Protein AF-A0A4P7WYV5-F1 (afdb_monomer)

Solvent-accessible surface area (backbone atoms only — not comparable to full-atom values): 10057 Å² total; per-residue (Å²): 142,82,85,91,79,85,86,85,83,82,77,82,70,71,70,59,42,48,46,49,26,27,77,80,73,26,33,56,45,49,36,31,46,96,62,29,34,35,23,42,43,93,95,38,81,44,74,42,53,50,92,82,58,48,80,71,50,65,32,50,57,72,55,43,51,54,48,33,51,75,68,59,31,24,43,40,29,41,30,78,81,75,45,33,41,35,38,38,42,80,78,37,31,36,42,38,40,74,93,48,97,58,73,45,78,39,53,43,47,79,47,70,50,90,82,57,40,32,34,39,37,39,28,29,83,84,65,59,34,36,36,39,41,32,54,53,85,59,83,99,42,78,93,58,34,39,74,84,84,80,62,88,56,35,20,32,23,35,34,41,38,38,45,88,91,43,79,49,60,33,31,29,51,57,41,70,83,126

Mean predicted aligned error: 8.13 Å

Nearest PDB structures (foldseek):
  3mw3-assembly1_A  TM=2.989E-01  e=9.206E-01  Rattus norvegicus
  3mw2-assembly2_B  TM=2.450E-01  e=8.285E-01  Mus musculus
  3mw2-assembly1_A  TM=2.229E-01  e=1.263E+00  Mus musculus
  3b3q-assembly1_F  TM=2.322E-01  e=3.818E+00  Homo sapiens
  4qq1-assembly3_C  TM=2.004E-01  e=9.856E+00  Neisseria meningitidis serogroup B

Radius of gyration: 18.14 Å; Cα contacts (8 Å, |Δi|>4): 374; chains: 1; bounding box: 37×65×43 Å

Sequence (178 aa):
MKIQFFILFCLTFQLSSCQEKFNNKSIFLGEYTKDSIKTYTNDSIRYIAKDSLKQTNQFTPKEFIKILDSLNLFFIAEGDEPFWQLKLNSSELTFMKYDFEKEVSFKPIISIDEQSGFNIMFKSRNNKIFGLIKRIDNKLEAEKSCDLSLSDNYLTYEVFVSMEGKVFKGCCSIDEKQ

Structure (mmCIF, N/CA/C/O backbone):
data_AF-A0A4P7WYV5-F1
#
_entry.id   AF-A0A4P7WYV5-F1
#
loop_
_atom_site.group_PDB
_atom_site.id
_atom_site.type_symbol
_atom_site.label_atom_id
_atom_site.label_alt_id
_atom_site.label_comp_id
_atom_site.label_asym_id
_atom_site.label_entity_id
_atom_site.label_seq_id
_atom_site.pdbx_PDB_ins_code
_atom_site.Cartn_x
_atom_site.Cartn_y
_atom_site.Cartn_z
_atom_site.occupancy
_atom_site.B_iso_or_equiv
_atom_site.auth_seq_id
_atom_site.auth_comp_id
_atom_site.auth_asym_id
_atom_site.auth_atom_id
_atom_site.pdbx_PDB_model_num
ATOM 1 N N . MET A 1 1 ? 8.530 52.780 -16.350 1.00 46.06 1 MET A N 1
ATOM 2 C CA . MET A 1 1 ? 7.505 51.782 -16.724 1.00 46.06 1 MET A CA 1
ATOM 3 C C . MET A 1 1 ? 8.130 50.772 -17.678 1.00 46.06 1 MET A C 1
ATOM 5 O O . MET A 1 1 ? 8.377 51.132 -18.820 1.00 46.06 1 MET A O 1
ATOM 9 N N . LYS A 1 2 ? 8.443 49.560 -17.209 1.00 42.75 2 LYS A N 1
ATOM 10 C CA . LYS A 1 2 ? 8.245 48.287 -17.925 1.00 42.75 2 LYS A CA 1
ATOM 11 C C . LYS A 1 2 ? 8.696 47.150 -17.009 1.00 42.75 2 LYS A C 1
ATOM 13 O O . LYS A 1 2 ? 9.799 47.139 -16.485 1.00 42.75 2 LYS A O 1
ATOM 18 N N . ILE A 1 3 ? 7.717 46.305 -16.745 1.00 52.56 3 ILE A N 1
ATOM 19 C CA . ILE A 1 3 ? 7.624 45.260 -15.737 1.00 52.56 3 ILE A CA 1
ATOM 20 C C . ILE A 1 3 ? 8.708 44.206 -15.981 1.00 52.56 3 ILE A C 1
ATOM 22 O O . ILE A 1 3 ? 8.689 43.520 -16.998 1.00 52.56 3 ILE A O 1
ATOM 26 N N . GLN A 1 4 ? 9.639 44.074 -15.038 1.00 49.53 4 GLN A N 1
ATOM 27 C CA . GLN A 1 4 ? 10.624 42.995 -14.997 1.00 49.53 4 GLN A CA 1
ATOM 28 C C . GLN A 1 4 ? 10.089 41.900 -14.064 1.00 49.53 4 GLN A C 1
ATOM 30 O O . GLN A 1 4 ? 10.609 41.646 -12.987 1.00 49.53 4 GLN A O 1
ATOM 35 N N . PHE A 1 5 ? 8.961 41.315 -14.459 1.00 52.16 5 PHE A N 1
ATOM 36 C CA . PHE A 1 5 ? 8.278 40.229 -13.756 1.00 52.16 5 PHE A CA 1
ATOM 37 C C . PHE A 1 5 ? 7.884 39.205 -14.813 1.00 52.16 5 PHE A C 1
ATOM 39 O O . PHE A 1 5 ? 6.743 39.171 -15.254 1.00 52.16 5 PHE A O 1
ATOM 46 N N . PHE A 1 6 ? 8.843 38.433 -15.319 1.00 50.09 6 PHE A N 1
ATOM 47 C CA . PHE A 1 6 ? 8.499 37.334 -16.224 1.00 50.09 6 PHE A CA 1
ATOM 48 C C . PHE A 1 6 ? 9.527 36.204 -16.239 1.00 50.09 6 PHE A C 1
ATOM 50 O O . PHE A 1 6 ? 9.789 35.631 -17.282 1.00 50.09 6 PHE A O 1
ATOM 57 N N . ILE A 1 7 ? 10.130 35.865 -15.095 1.00 50.31 7 ILE A N 1
ATOM 58 C CA . ILE A 1 7 ? 10.853 34.590 -14.943 1.00 50.31 7 ILE A CA 1
ATOM 59 C C . ILE A 1 7 ? 10.650 34.077 -13.510 1.00 50.31 7 ILE A C 1
ATOM 61 O O . ILE A 1 7 ? 11.584 33.959 -12.730 1.00 50.31 7 ILE A O 1
ATOM 65 N N . LEU A 1 8 ? 9.397 33.841 -13.118 1.00 43.41 8 LEU A N 1
ATOM 66 C CA . LEU A 1 8 ? 9.083 33.118 -11.877 1.00 43.41 8 LEU A CA 1
ATOM 67 C C . LEU A 1 8 ? 7.794 32.292 -12.018 1.00 43.41 8 LEU A C 1
ATOM 69 O O . LEU A 1 8 ? 6.998 32.214 -11.092 1.00 43.41 8 LEU A O 1
ATOM 73 N N . PHE A 1 9 ? 7.552 31.720 -13.203 1.00 44.12 9 PHE A N 1
ATOM 74 C CA . PHE A 1 9 ? 6.333 30.941 -13.481 1.00 44.12 9 PHE A CA 1
ATOM 75 C C . PHE A 1 9 ? 6.599 29.507 -13.974 1.00 44.12 9 PHE A C 1
ATOM 77 O O . PHE A 1 9 ? 5.661 28.787 -14.286 1.00 44.12 9 PHE A O 1
ATOM 84 N N . CYS A 1 10 ? 7.860 29.056 -14.022 1.00 43.47 10 CYS A N 1
ATOM 85 C CA . CYS A 1 10 ? 8.213 27.726 -14.552 1.00 43.47 10 CYS A CA 1
ATOM 86 C C . CYS A 1 10 ? 8.910 26.791 -13.549 1.00 43.47 10 CYS A C 1
ATOM 88 O O . CYS A 1 10 ? 9.428 25.758 -13.958 1.00 43.47 10 CYS A O 1
ATOM 90 N N . LEU A 1 11 ? 8.933 27.119 -12.252 1.00 38.69 11 LEU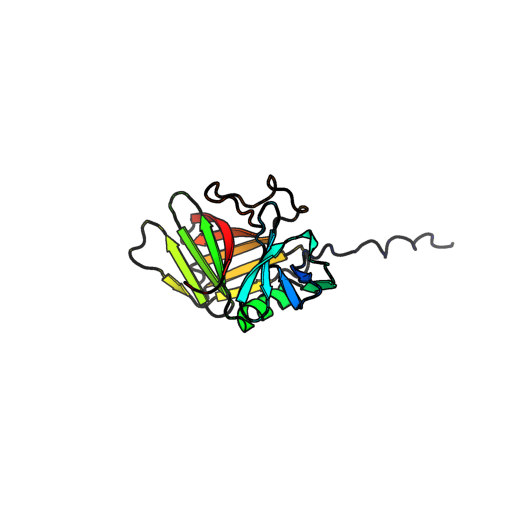 A N 1
ATOM 91 C CA . LEU A 1 11 ? 9.568 26.271 -11.228 1.00 38.69 11 LEU A CA 1
ATOM 92 C C . LEU A 1 11 ? 8.587 25.596 -10.264 1.00 38.69 11 LEU A C 1
ATOM 94 O O . LEU A 1 11 ? 9.021 24.945 -9.322 1.00 38.69 11 LEU A O 1
ATOM 98 N N . THR A 1 12 ? 7.281 25.640 -10.530 1.00 42.28 12 THR A N 1
ATOM 99 C CA . THR A 1 12 ? 6.347 24.689 -9.911 1.00 42.28 12 THR A CA 1
ATOM 100 C C . THR A 1 12 ? 6.328 23.399 -10.728 1.00 42.28 12 THR A C 1
ATOM 102 O O . THR A 1 12 ? 5.280 22.971 -11.208 1.00 42.28 12 THR A O 1
ATOM 105 N N . PHE A 1 13 ? 7.489 22.760 -10.904 1.00 44.78 13 PHE A N 1
ATOM 106 C CA . PHE A 1 13 ? 7.463 21.308 -11.017 1.00 44.78 13 PHE A CA 1
ATOM 107 C C . PHE A 1 13 ? 6.960 20.843 -9.658 1.00 44.78 13 PHE A C 1
ATOM 109 O O . PHE A 1 13 ? 7.721 20.794 -8.693 1.00 44.78 13 PHE A O 1
ATOM 116 N N . GLN A 1 14 ? 5.649 20.620 -9.553 1.00 42.72 14 GLN A N 1
ATOM 117 C CA . GLN A 1 14 ? 5.113 19.834 -8.461 1.00 42.72 14 GLN A CA 1
ATOM 118 C C . GLN A 1 14 ? 5.918 18.538 -8.497 1.00 42.72 14 GLN A C 1
ATOM 120 O O . GLN A 1 14 ? 5.814 17.759 -9.443 1.00 42.72 14 GLN A O 1
ATOM 125 N N . LEU A 1 15 ? 6.803 18.369 -7.515 1.00 47.16 15 LEU A N 1
ATOM 126 C CA . LEU A 1 15 ? 7.420 17.096 -7.179 1.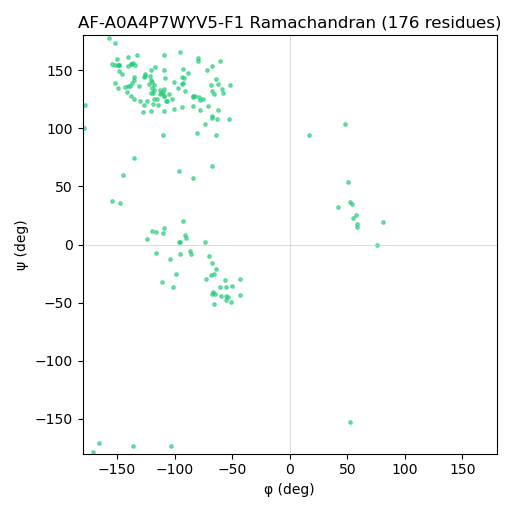00 47.16 15 LEU A CA 1
ATOM 127 C C . LEU A 1 15 ? 6.289 16.220 -6.636 1.00 47.16 15 LEU A C 1
ATOM 129 O O . LEU A 1 15 ? 6.183 15.956 -5.441 1.00 47.16 15 LEU A O 1
ATOM 133 N N . SER A 1 16 ? 5.360 15.864 -7.519 1.00 52.69 16 SER A N 1
ATOM 134 C CA . SER A 1 16 ? 4.377 14.836 -7.274 1.00 52.69 16 SER A CA 1
ATOM 135 C C . SER A 1 16 ? 5.206 13.574 -7.103 1.00 52.69 16 SER A C 1
ATOM 137 O O . SER A 1 16 ? 5.847 13.112 -8.047 1.00 52.69 16 SER A O 1
ATOM 139 N N . SER A 1 17 ? 5.294 13.075 -5.871 1.00 61.25 17 SER A N 1
ATOM 140 C CA . SER A 1 17 ? 5.891 11.764 -5.656 1.00 61.25 17 SER A CA 1
ATOM 141 C C . SER A 1 17 ? 4.922 10.785 -6.309 1.00 61.25 17 SER A C 1
ATOM 143 O O . SER A 1 17 ? 3.765 10.649 -5.908 1.00 61.25 17 SER A O 1
ATOM 145 N N . CYS A 1 18 ? 5.358 10.231 -7.428 1.00 72.62 18 CYS A N 1
ATOM 146 C CA 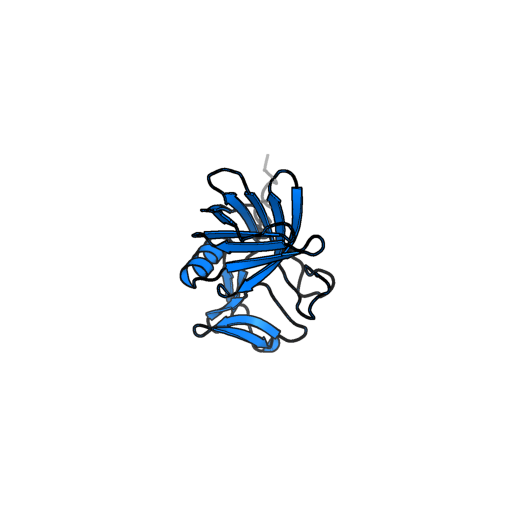. CYS A 1 18 ? 4.535 9.437 -8.319 1.00 72.62 18 CYS A CA 1
ATOM 147 C C . CYS A 1 18 ? 5.074 8.017 -8.374 1.00 72.62 18 CYS A C 1
ATOM 149 O O . CYS A 1 18 ? 6.275 7.793 -8.234 1.00 72.62 18 CYS A O 1
ATOM 151 N N . GLN A 1 19 ? 4.193 7.064 -8.653 1.00 83.75 19 GLN A N 1
ATOM 152 C CA . GLN A 1 19 ? 4.574 5.666 -8.743 1.00 83.75 19 GLN A CA 1
ATOM 153 C C . GLN A 1 19 ? 5.123 5.306 -10.120 1.00 83.75 19 GLN A C 1
ATOM 155 O O . GLN A 1 19 ? 4.467 5.529 -11.135 1.00 83.75 19 GLN A O 1
ATOM 160 N N . GLU A 1 20 ? 6.314 4.718 -10.170 1.00 82.81 20 GLU A N 1
ATOM 161 C CA . GLU A 1 20 ? 7.007 4.402 -11.412 1.00 82.81 20 GLU A CA 1
ATOM 162 C C . GLU A 1 20 ? 6.319 3.288 -12.218 1.00 82.81 20 GLU A C 1
ATOM 164 O O . GLU A 1 20 ? 5.933 2.234 -11.701 1.00 82.81 20 GLU A O 1
ATOM 169 N N . LYS A 1 21 ? 6.238 3.507 -13.536 1.00 84.88 21 LYS A N 1
ATOM 170 C CA . LYS A 1 21 ? 5.834 2.522 -14.544 1.00 84.88 21 LYS A CA 1
ATOM 171 C C . LYS A 1 21 ? 6.977 2.280 -15.525 1.00 84.88 21 LYS A C 1
ATOM 173 O O . LYS A 1 21 ? 7.530 3.233 -16.084 1.00 84.88 21 LYS A O 1
ATOM 178 N N . PHE A 1 22 ? 7.277 1.021 -15.826 1.00 87.06 22 PHE A N 1
ATOM 179 C CA . PHE A 1 22 ? 8.395 0.639 -16.696 1.00 87.06 22 PHE A CA 1
ATOM 180 C C . PHE A 1 22 ? 7.955 0.098 -18.066 1.00 87.06 22 PHE A C 1
ATOM 182 O O . PHE A 1 22 ? 6.798 -0.287 -18.254 1.00 87.06 22 PHE A O 1
ATOM 189 N N . ASN A 1 23 ? 8.904 0.063 -19.016 1.00 75.12 23 ASN A N 1
ATOM 190 C CA . ASN A 1 23 ? 8.741 -0.320 -20.433 1.00 75.12 23 ASN A CA 1
ATOM 191 C C . ASN A 1 23 ? 7.868 -1.572 -20.687 1.00 75.12 23 ASN A C 1
ATOM 193 O O . ASN A 1 23 ? 7.197 -1.638 -21.713 1.00 75.12 23 ASN A O 1
ATOM 197 N N . ASN A 1 24 ? 7.825 -2.533 -19.760 1.00 66.56 24 ASN A N 1
ATOM 198 C CA . ASN A 1 24 ? 7.094 -3.801 -19.900 1.00 66.56 24 ASN A CA 1
ATOM 199 C C . ASN A 1 24 ? 5.658 -3.765 -19.343 1.00 66.56 24 ASN A C 1
ATOM 201 O O . ASN A 1 24 ? 5.100 -4.806 -19.011 1.00 66.56 24 ASN A O 1
ATOM 205 N N . LYS A 1 25 ? 5.063 -2.573 -19.177 1.00 80.25 25 LYS A N 1
ATOM 206 C CA . LYS A 1 25 ? 3.833 -2.358 -18.382 1.00 80.25 25 LYS A CA 1
ATOM 207 C C . LYS A 1 25 ? 3.972 -2.796 -16.915 1.00 80.25 25 LYS A C 1
ATOM 209 O O . LYS A 1 25 ? 2.969 -2.876 -16.216 1.00 80.25 25 LYS A O 1
ATOM 214 N N . SER A 1 26 ? 5.200 -3.016 -16.453 1.00 89.75 26 SER A N 1
ATOM 215 C CA . SER A 1 26 ? 5.515 -3.325 -15.065 1.00 89.75 26 SER A CA 1
ATOM 216 C C . SER A 1 26 ? 5.240 -2.116 -14.184 1.00 89.75 26 SER A C 1
ATOM 218 O O . SER A 1 26 ? 5.665 -0.999 -14.501 1.00 89.75 26 SER A O 1
ATOM 220 N N . ILE A 1 27 ? 4.547 -2.348 -13.078 1.00 93.31 27 ILE A N 1
ATOM 221 C CA . ILE A 1 27 ? 4.179 -1.315 -12.109 1.00 93.31 27 ILE A CA 1
ATOM 222 C C . ILE A 1 27 ? 5.034 -1.521 -10.869 1.00 93.31 27 ILE A C 1
ATOM 224 O O . ILE A 1 27 ? 5.017 -2.616 -10.315 1.00 93.31 27 ILE A O 1
ATOM 228 N N . PHE A 1 28 ? 5.792 -0.509 -10.445 1.00 92.44 28 PHE A N 1
ATOM 229 C CA . PHE A 1 28 ? 6.543 -0.587 -9.194 1.00 92.44 28 PHE A CA 1
ATOM 230 C C . PHE A 1 28 ? 5.582 -0.747 -8.013 1.00 92.44 28 PHE A C 1
ATOM 232 O O . PHE A 1 28 ? 4.569 -0.051 -7.957 1.00 92.44 28 PHE A O 1
ATOM 239 N N . LEU A 1 29 ? 5.910 -1.610 -7.053 1.00 93.44 29 LEU A N 1
ATOM 240 C CA . LEU A 1 29 ? 5.086 -1.860 -5.863 1.00 93.44 29 LEU A CA 1
ATOM 241 C C . LEU A 1 29 ? 5.697 -1.306 -4.569 1.00 93.44 29 LEU A C 1
ATOM 243 O O . LEU A 1 29 ? 5.237 -1.632 -3.481 1.00 93.44 29 LEU A O 1
ATOM 247 N N . GLY A 1 30 ? 6.709 -0.443 -4.678 1.00 89.44 30 GLY A N 1
ATOM 248 C CA . GLY A 1 30 ? 7.244 0.276 -3.524 1.00 89.44 30 GLY A CA 1
ATOM 249 C C . GLY A 1 30 ? 8.224 -0.511 -2.660 1.00 89.44 30 GLY A C 1
ATOM 250 O O . GLY A 1 30 ? 8.454 -0.126 -1.517 1.00 89.44 30 GLY A O 1
ATOM 251 N N . GLU A 1 31 ? 8.816 -1.576 -3.193 1.00 89.75 31 GLU A N 1
ATOM 252 C CA . GLU A 1 31 ? 9.755 -2.437 -2.476 1.00 89.75 31 GLU A CA 1
ATOM 253 C C . GLU A 1 31 ? 10.929 -2.822 -3.381 1.00 89.75 31 GLU A C 1
ATOM 255 O O . GLU A 1 31 ? 10.737 -3.141 -4.559 1.00 89.75 31 GLU A O 1
ATOM 260 N N . TYR A 1 32 ? 12.155 -2.787 -2.861 1.00 87.12 32 TYR A N 1
ATOM 261 C CA . TYR A 1 32 ? 13.354 -3.139 -3.620 1.00 87.12 32 TYR A CA 1
ATOM 262 C C . TYR A 1 32 ? 14.361 -3.929 -2.791 1.00 87.12 32 TYR A C 1
ATOM 264 O O . TYR A 1 32 ? 14.441 -3.790 -1.579 1.00 87.12 32 TYR A O 1
ATOM 272 N N . THR A 1 33 ? 15.167 -4.734 -3.471 1.00 86.50 33 THR A N 1
ATOM 273 C CA . THR A 1 33 ? 16.375 -5.352 -2.916 1.00 86.50 33 THR A CA 1
ATOM 274 C C . THR A 1 33 ? 17.601 -4.604 -3.434 1.00 86.50 33 THR A C 1
ATOM 276 O O . THR A 1 33 ? 17.484 -3.588 -4.136 1.00 86.50 33 THR A O 1
ATOM 279 N N . LYS A 1 34 ? 18.802 -5.109 -3.142 1.00 83.81 34 LYS A N 1
ATOM 280 C CA . LYS A 1 34 ? 20.047 -4.575 -3.706 1.00 83.81 34 LYS A CA 1
ATOM 281 C C . LYS A 1 34 ? 19.991 -4.452 -5.237 1.00 83.81 34 LYS A C 1
ATOM 283 O O . LYS A 1 34 ? 20.200 -3.357 -5.759 1.00 83.81 34 LYS A O 1
ATOM 288 N N . ASP A 1 35 ? 19.573 -5.511 -5.931 1.00 87.62 35 ASP A N 1
ATOM 289 C CA . ASP A 1 35 ? 19.684 -5.604 -7.397 1.00 87.62 35 ASP A CA 1
ATOM 290 C C . ASP A 1 35 ? 18.331 -5.669 -8.128 1.00 87.62 35 ASP A C 1
ATOM 292 O O . ASP A 1 35 ? 18.277 -5.598 -9.355 1.00 87.62 35 ASP A O 1
ATOM 296 N N . SER A 1 36 ? 17.214 -5.793 -7.405 1.00 91.00 36 SER A N 1
ATOM 297 C CA . SER A 1 36 ? 15.880 -5.963 -8.000 1.00 91.00 36 SER A CA 1
ATOM 298 C C . SER A 1 36 ? 14.833 -5.043 -7.381 1.00 91.00 36 SER A C 1
ATOM 300 O O . SER A 1 36 ? 15.027 -4.495 -6.299 1.00 91.00 36 SER A O 1
ATOM 302 N N . ILE A 1 37 ? 13.705 -4.876 -8.069 1.00 90.81 37 ILE A N 1
ATOM 303 C CA . ILE A 1 37 ? 12.530 -4.161 -7.559 1.00 90.81 37 ILE A CA 1
ATOM 304 C C . ILE A 1 37 ? 11.283 -5.036 -7.662 1.00 90.81 37 ILE A C 1
ATOM 306 O O . ILE A 1 37 ? 11.134 -5.787 -8.629 1.00 90.81 37 ILE A O 1
ATOM 310 N N . LYS A 1 38 ? 10.381 -4.921 -6.687 1.00 93.50 38 LYS A N 1
ATOM 311 C CA . LYS A 1 38 ? 9.081 -5.591 -6.685 1.00 93.50 38 LYS A CA 1
ATOM 312 C C . LYS A 1 38 ? 8.148 -4.877 -7.652 1.00 93.50 38 LYS A C 1
ATOM 314 O O . LYS A 1 38 ? 7.933 -3.665 -7.565 1.00 93.50 38 LYS A O 1
ATOM 319 N N . THR A 1 39 ? 7.595 -5.633 -8.589 1.00 94.19 39 THR A N 1
ATOM 320 C CA . THR A 1 39 ? 6.692 -5.120 -9.617 1.00 94.19 39 THR A CA 1
ATOM 321 C C . THR A 1 39 ? 5.471 -6.007 -9.775 1.00 94.19 39 THR A C 1
ATOM 323 O O . THR A 1 39 ? 5.554 -7.211 -9.550 1.00 94.19 39 THR A O 1
ATOM 326 N N . TYR A 1 40 ? 4.371 -5.429 -10.247 1.00 95.00 40 TYR A N 1
ATOM 327 C CA . TYR A 1 40 ? 3.280 -6.187 -10.848 1.00 95.00 40 TYR A CA 1
ATOM 328 C C . TYR A 1 40 ? 3.484 -6.249 -12.364 1.00 95.00 40 TYR A C 1
ATOM 330 O O . TYR A 1 40 ? 3.531 -5.205 -13.022 1.00 95.00 40 TYR A O 1
ATOM 338 N N . THR A 1 41 ? 3.646 -7.453 -12.916 1.00 92.81 41 THR A N 1
ATOM 339 C CA . THR A 1 41 ? 3.892 -7.694 -14.348 1.00 92.81 41 THR A CA 1
ATOM 340 C C . THR A 1 41 ? 3.298 -9.036 -14.763 1.00 92.81 41 THR A C 1
ATOM 342 O O . THR A 1 41 ? 3.541 -10.038 -14.097 1.00 92.81 41 THR A O 1
ATOM 345 N N . ASN A 1 42 ? 2.601 -9.083 -15.905 1.00 88.44 42 ASN A N 1
ATOM 346 C CA . ASN A 1 42 ? 1.989 -10.311 -16.436 1.00 88.44 42 ASN A CA 1
ATOM 347 C C . ASN A 1 42 ? 1.134 -11.030 -15.376 1.00 88.44 42 ASN A C 1
ATOM 349 O O . ASN A 1 42 ? 1.390 -12.190 -15.058 1.00 88.44 42 ASN A O 1
ATOM 353 N N . ASP A 1 43 ? 0.193 -10.292 -14.787 1.00 90.00 43 ASP A N 1
ATOM 354 C CA . ASP A 1 43 ? -0.782 -10.785 -13.807 1.00 90.00 43 ASP A CA 1
ATOM 355 C C . ASP A 1 43 ? -0.173 -11.431 -12.548 1.00 90.00 43 ASP A C 1
ATOM 357 O O . ASP A 1 43 ? -0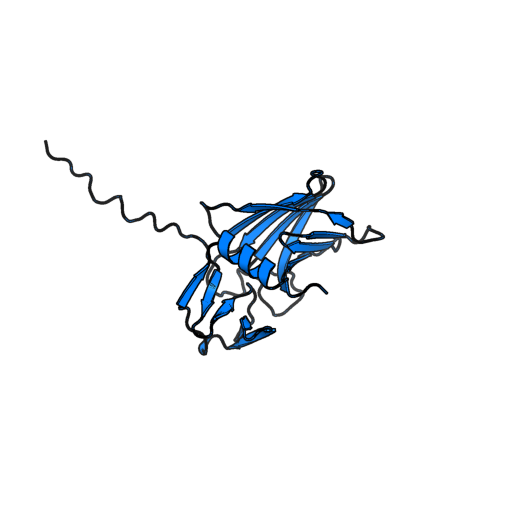.788 -12.278 -11.909 1.00 90.00 43 ASP A O 1
ATOM 361 N N . SER A 1 44 ? 1.059 -11.054 -12.190 1.00 9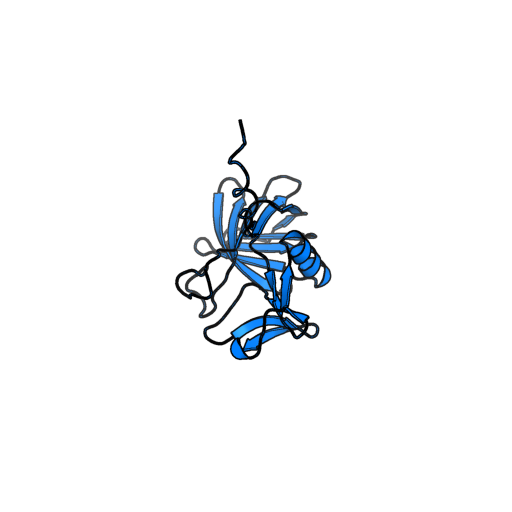3.62 44 SER A N 1
ATOM 362 C CA . SER A 1 44 ? 1.743 -11.564 -10.999 1.00 93.62 44 SER A CA 1
ATOM 363 C C . SER A 1 44 ? 2.704 -10.545 -10.392 1.00 93.62 44 SER A C 1
ATOM 365 O O . SER A 1 44 ? 3.241 -9.669 -11.080 1.00 93.62 44 SER A O 1
ATOM 367 N N . ILE A 1 45 ? 2.953 -10.691 -9.091 1.00 95.44 45 ILE A N 1
ATOM 368 C CA . ILE A 1 45 ? 3.993 -9.957 -8.370 1.00 95.44 45 ILE A CA 1
ATOM 369 C C . ILE A 1 45 ? 5.342 -10.649 -8.581 1.00 95.44 45 ILE A C 1
ATOM 371 O O . ILE A 1 45 ? 5.478 -11.854 -8.376 1.00 95.44 45 ILE A O 1
ATOM 375 N N . ARG A 1 46 ? 6.358 -9.889 -9.005 1.00 94.31 46 ARG A N 1
ATOM 376 C CA . ARG A 1 46 ? 7.709 -10.395 -9.289 1.00 94.31 46 ARG A CA 1
ATOM 377 C C . ARG A 1 46 ? 8.785 -9.378 -8.942 1.00 94.31 46 ARG A C 1
ATOM 379 O O . ARG A 1 46 ? 8.608 -8.183 -9.183 1.00 94.31 46 ARG A O 1
ATOM 386 N N . TYR A 1 47 ? 9.938 -9.870 -8.498 1.00 93.25 47 TYR A N 1
ATOM 387 C CA . TYR A 1 47 ? 11.164 -9.076 -8.460 1.00 93.25 47 TYR A CA 1
ATOM 388 C C . TYR A 1 47 ? 11.841 -9.108 -9.828 1.00 93.25 47 TYR A C 1
ATOM 390 O O . TYR A 1 47 ? 12.056 -10.176 -10.400 1.00 93.25 47 TYR A O 1
ATOM 398 N N . ILE A 1 48 ? 12.153 -7.931 -10.364 1.00 92.50 48 ILE A N 1
ATOM 399 C CA . ILE A 1 48 ? 12.819 -7.768 -11.658 1.00 92.50 48 ILE A CA 1
ATOM 400 C C . ILE A 1 48 ? 14.116 -6.987 -11.449 1.00 92.50 48 ILE A C 1
ATOM 402 O O . ILE A 1 48 ? 14.133 -6.005 -10.705 1.00 92.50 48 ILE A O 1
ATOM 406 N N . ALA A 1 49 ? 15.189 -7.416 -12.118 1.00 92.38 49 ALA A N 1
ATOM 407 C CA . ALA A 1 49 ? 16.493 -6.765 -12.054 1.00 92.38 49 ALA A CA 1
ATOM 408 C C . ALA A 1 49 ? 16.402 -5.292 -12.484 1.00 92.38 49 ALA A C 1
ATOM 410 O O . ALA A 1 49 ? 15.856 -4.989 -13.553 1.00 92.38 49 ALA A O 1
ATOM 411 N N . LYS A 1 50 ? 16.969 -4.389 -11.676 1.00 87.19 50 LYS A N 1
ATOM 412 C CA . LYS A 1 50 ? 16.919 -2.930 -11.885 1.00 87.19 50 LYS A CA 1
ATOM 413 C C . LYS A 1 50 ? 17.400 -2.529 -13.279 1.00 87.19 50 LYS A C 1
ATOM 415 O O . LYS A 1 50 ? 16.705 -1.794 -13.974 1.00 87.19 50 LYS A O 1
ATOM 420 N N . ASP A 1 51 ? 18.517 -3.099 -13.721 1.00 89.38 51 ASP A N 1
ATOM 421 C CA . ASP A 1 51 ? 19.167 -2.755 -14.993 1.00 89.38 51 ASP A CA 1
ATOM 422 C C . ASP A 1 51 ? 18.357 -3.166 -16.233 1.00 89.38 51 ASP A C 1
ATOM 424 O O . ASP A 1 51 ? 18.600 -2.680 -17.337 1.00 89.38 51 ASP A O 1
ATOM 428 N N . SER A 1 52 ? 17.366 -4.047 -16.065 1.00 89.06 52 SER A N 1
ATOM 429 C CA . SER A 1 52 ? 16.461 -4.455 -17.146 1.00 89.06 52 SER A CA 1
ATOM 430 C C . SER A 1 52 ? 15.259 -3.519 -17.321 1.00 89.06 52 SER A C 1
ATOM 432 O O . SER A 1 52 ? 14.496 -3.655 -18.281 1.00 89.06 52 SER A O 1
ATOM 434 N N . LEU A 1 53 ? 15.070 -2.565 -16.404 1.00 87.12 53 LEU A N 1
ATOM 435 C CA . LEU A 1 53 ? 13.907 -1.693 -16.362 1.00 87.12 53 LEU A CA 1
ATOM 436 C C . LEU A 1 53 ? 14.273 -0.261 -16.735 1.00 87.12 53 LEU A C 1
ATOM 438 O O . LEU A 1 53 ? 15.180 0.356 -16.187 1.00 87.12 53 LEU A O 1
ATOM 442 N N . LYS A 1 54 ? 13.484 0.310 -17.642 1.00 88.31 54 LYS A N 1
ATOM 443 C CA . LYS A 1 54 ? 13.527 1.733 -17.971 1.00 88.31 54 LYS A CA 1
ATOM 444 C C . LYS A 1 54 ? 12.181 2.350 -17.638 1.00 88.31 54 LYS A C 1
ATOM 446 O O . LYS A 1 54 ? 11.137 1.849 -18.065 1.00 88.31 54 LYS A O 1
ATOM 451 N N . GLN A 1 55 ? 12.212 3.404 -16.829 1.00 87.75 55 GLN A N 1
ATOM 452 C CA . GLN A 1 55 ? 11.015 4.137 -16.445 1.00 87.75 55 GLN A CA 1
ATOM 453 C C . GLN A 1 55 ? 10.430 4.824 -17.685 1.00 87.75 55 GLN A C 1
ATOM 455 O O . GLN A 1 55 ? 11.140 5.502 -18.427 1.00 87.75 55 GLN A O 1
ATOM 460 N N . THR A 1 56 ? 9.133 4.627 -17.911 1.00 88.12 56 THR A N 1
ATOM 461 C CA . THR A 1 56 ? 8.380 5.210 -19.039 1.00 88.12 56 THR A CA 1
ATOM 462 C C . THR A 1 56 ? 7.388 6.259 -18.607 1.00 88.12 56 THR A C 1
ATOM 464 O O . THR A 1 56 ? 7.076 7.157 -19.381 1.00 88.12 56 THR A O 1
ATOM 467 N N . ASN A 1 57 ? 6.832 6.098 -17.410 1.00 87.19 57 ASN A N 1
ATOM 468 C CA . ASN A 1 57 ? 5.771 6.946 -16.914 1.00 87.19 57 ASN A CA 1
ATOM 469 C C . ASN A 1 57 ? 5.732 6.903 -15.384 1.00 87.19 57 ASN A C 1
ATOM 471 O O . ASN A 1 57 ? 6.495 6.177 -14.738 1.00 87.19 57 ASN A O 1
ATOM 475 N N . GLN A 1 58 ? 4.816 7.682 -14.833 1.00 86.94 58 GLN A N 1
ATOM 476 C CA . GLN A 1 58 ? 4.558 7.856 -13.422 1.00 86.94 58 GLN A CA 1
ATOM 477 C C . GLN A 1 58 ? 3.044 7.936 -13.199 1.00 86.94 58 GLN A C 1
ATOM 479 O O . GLN A 1 58 ? 2.345 8.599 -13.960 1.00 86.94 58 GLN A O 1
ATOM 484 N N . PHE A 1 59 ? 2.539 7.249 -12.178 1.00 87.94 59 PHE A N 1
ATOM 485 C CA . PHE A 1 59 ? 1.149 7.346 -11.741 1.00 87.94 59 PHE A CA 1
ATOM 486 C C . PHE A 1 59 ? 1.036 8.326 -10.581 1.00 87.94 59 PHE A C 1
ATOM 488 O O . PHE A 1 59 ? 1.797 8.247 -9.614 1.00 87.94 59 PHE A O 1
ATOM 495 N N . THR A 1 60 ? 0.039 9.201 -10.638 1.00 87.31 60 THR A N 1
ATOM 496 C CA . THR A 1 60 ? -0.389 9.966 -9.465 1.00 87.31 60 THR A CA 1
ATOM 497 C C . THR A 1 60 ? -0.870 9.012 -8.363 1.00 87.31 60 THR A C 1
ATOM 499 O O . THR A 1 60 ? -1.306 7.894 -8.665 1.00 87.31 60 THR A O 1
ATOM 502 N N . PRO A 1 61 ? -0.882 9.428 -7.084 1.00 87.62 61 PRO A N 1
ATOM 503 C CA . PRO A 1 61 ? -1.378 8.571 -6.007 1.00 87.62 61 PRO A CA 1
ATOM 504 C C . PRO A 1 61 ? -2.811 8.074 -6.255 1.00 87.62 61 PRO A C 1
ATOM 506 O O . PRO A 1 61 ? -3.134 6.915 -6.012 1.00 87.62 61 PRO A O 1
ATOM 509 N N . LYS A 1 62 ? -3.661 8.922 -6.843 1.00 89.31 62 LYS A N 1
ATOM 510 C CA . LYS A 1 62 ? -5.047 8.597 -7.206 1.00 89.31 62 LYS A CA 1
ATOM 511 C C . LYS A 1 62 ? -5.167 7.547 -8.297 1.00 89.31 62 LYS A C 1
ATOM 513 O O . LYS A 1 62 ? -6.045 6.690 -8.220 1.00 89.31 62 LYS A O 1
ATOM 518 N N . GLU A 1 63 ? -4.324 7.613 -9.318 1.00 91.12 63 GLU A N 1
ATOM 519 C CA . GLU A 1 63 ? -4.270 6.578 -10.351 1.00 91.12 63 GLU A CA 1
ATOM 520 C C . GLU A 1 63 ? -3.738 5.272 -9.779 1.00 91.12 63 GLU A C 1
ATOM 522 O O . GLU A 1 63 ? -4.300 4.216 -10.054 1.00 91.12 63 GLU A O 1
ATOM 527 N N . PHE A 1 64 ? -2.702 5.345 -8.945 1.00 91.88 64 PHE A N 1
ATOM 528 C CA . PHE A 1 64 ? -2.100 4.156 -8.370 1.00 91.88 64 PHE A CA 1
ATOM 529 C C . PHE A 1 64 ? -3.062 3.412 -7.441 1.00 91.88 64 PHE A C 1
ATOM 531 O O . PHE A 1 64 ? -3.206 2.206 -7.595 1.00 91.88 64 PHE A O 1
ATOM 538 N N . ILE A 1 65 ? -3.816 4.109 -6.580 1.00 92.06 65 ILE A N 1
ATOM 539 C CA . ILE A 1 65 ? -4.867 3.477 -5.760 1.00 92.06 65 ILE A CA 1
ATOM 540 C C . ILE A 1 65 ? -5.875 2.719 -6.628 1.00 92.06 65 ILE A C 1
ATOM 542 O O . ILE A 1 65 ? -6.138 1.548 -6.375 1.00 92.06 65 ILE A O 1
ATOM 546 N N . LYS A 1 66 ? -6.376 3.344 -7.702 1.00 92.94 66 LYS A N 1
ATOM 547 C CA . LYS A 1 66 ? -7.319 2.686 -8.621 1.00 92.94 66 LYS A CA 1
ATOM 548 C C . LYS A 1 66 ? -6.728 1.439 -9.275 1.00 92.94 66 LYS A C 1
ATOM 550 O O . LYS A 1 66 ? -7.452 0.477 -9.515 1.00 92.94 66 LYS A O 1
ATOM 555 N N . ILE A 1 67 ? -5.435 1.467 -9.591 1.00 93.44 67 ILE A N 1
ATOM 556 C CA . ILE A 1 67 ? -4.731 0.307 -10.137 1.00 93.44 67 ILE A CA 1
ATOM 557 C C . ILE A 1 67 ? -4.677 -0.803 -9.091 1.00 93.44 67 ILE A C 1
ATOM 559 O O . ILE A 1 67 ? -5.087 -1.917 -9.400 1.00 93.44 67 ILE A O 1
ATOM 563 N N . LEU A 1 68 ? -4.234 -0.507 -7.867 1.00 94.50 68 LEU A N 1
ATOM 564 C CA . LEU A 1 68 ? -4.180 -1.494 -6.787 1.00 94.50 68 LEU A CA 1
ATOM 565 C C . LEU A 1 68 ? -5.551 -2.130 -6.547 1.00 94.50 68 LEU A C 1
ATOM 567 O O . LEU A 1 68 ? -5.652 -3.352 -6.500 1.00 94.50 68 LEU A O 1
ATOM 571 N N . ASP A 1 69 ? -6.610 -1.321 -6.519 1.00 93.50 69 ASP A N 1
ATOM 572 C CA . ASP A 1 69 ? -7.987 -1.800 -6.394 1.00 93.50 69 ASP A CA 1
ATOM 573 C C . ASP A 1 69 ? -8.385 -2.734 -7.545 1.00 93.50 69 ASP A C 1
ATOM 575 O O . ASP A 1 69 ? -8.966 -3.792 -7.315 1.00 93.50 69 ASP A O 1
ATOM 579 N N . SER A 1 70 ? -8.049 -2.373 -8.789 1.00 94.31 70 SER A N 1
ATOM 580 C CA . SER A 1 70 ? -8.356 -3.201 -9.965 1.00 94.31 70 SER A CA 1
ATOM 581 C C . SER A 1 70 ? -7.607 -4.535 -9.985 1.00 94.31 70 SER A C 1
ATOM 583 O O . SER A 1 70 ? -8.081 -5.492 -10.592 1.00 94.31 70 SER A O 1
ATOM 585 N N . LEU A 1 71 ? -6.455 -4.591 -9.314 1.00 94.62 71 LEU A N 1
ATOM 586 C CA . LEU A 1 71 ? -5.611 -5.776 -9.184 1.00 94.62 71 LEU A CA 1
ATOM 587 C C . LEU A 1 71 ? -5.871 -6.539 -7.875 1.00 94.62 71 LEU A C 1
ATOM 589 O O . LEU A 1 71 ? -5.196 -7.527 -7.610 1.00 94.62 71 LEU A O 1
ATOM 593 N N . ASN A 1 72 ? -6.832 -6.088 -7.057 1.00 94.75 72 ASN A N 1
ATOM 594 C CA . ASN A 1 72 ? -7.114 -6.619 -5.722 1.00 94.75 72 ASN A CA 1
ATOM 595 C C . ASN A 1 72 ? -5.870 -6.681 -4.806 1.00 94.75 72 ASN A C 1
ATOM 597 O O . ASN A 1 72 ? -5.704 -7.608 -4.013 1.00 94.75 72 ASN A O 1
ATOM 601 N N . LEU A 1 73 ? -4.995 -5.683 -4.925 1.00 96.88 73 LEU A N 1
ATOM 602 C CA . LEU A 1 73 ? -3.794 -5.537 -4.109 1.00 96.88 73 LEU A CA 1
ATOM 603 C C . LEU A 1 73 ? -4.064 -4.658 -2.889 1.00 96.88 73 LEU A C 1
ATOM 605 O O . LEU A 1 73 ? -4.903 -3.754 -2.916 1.00 96.88 73 LEU A O 1
ATOM 609 N N . PHE A 1 74 ? -3.316 -4.919 -1.824 1.00 97.25 74 PHE A N 1
ATOM 610 C CA . PHE A 1 74 ? -3.436 -4.242 -0.542 1.00 97.25 74 PHE A CA 1
ATOM 611 C C . PHE A 1 74 ? -2.115 -3.587 -0.168 1.00 97.25 74 PHE A C 1
ATOM 613 O O . PHE A 1 74 ? -1.048 -4.151 -0.400 1.00 97.25 74 PHE A O 1
ATOM 620 N N . PHE A 1 75 ? -2.193 -2.431 0.488 1.00 96.25 75 PHE A N 1
ATOM 621 C CA . PHE A 1 75 ? -1.120 -2.030 1.390 1.00 96.25 75 PHE A CA 1
ATOM 622 C C . PHE A 1 75 ? -1.183 -2.943 2.607 1.00 96.25 75 PHE A C 1
ATOM 624 O O . PHE A 1 75 ? -2.200 -2.962 3.304 1.00 96.25 75 PHE A O 1
ATOM 631 N N . ILE A 1 76 ? -0.111 -3.688 2.846 1.00 95.62 76 ILE A N 1
ATOM 632 C CA . ILE A 1 76 ? 0.064 -4.517 4.032 1.00 95.62 76 ILE A CA 1
ATOM 633 C C . ILE A 1 76 ? 1.128 -3.838 4.866 1.00 95.62 76 ILE A C 1
ATOM 635 O O . ILE A 1 76 ? 2.264 -3.676 4.422 1.00 95.62 76 ILE A O 1
ATOM 639 N N . ALA A 1 77 ? 0.734 -3.375 6.041 1.00 93.62 77 ALA A N 1
ATOM 640 C CA . ALA A 1 77 ? 1.608 -2.639 6.918 1.00 93.62 77 ALA A CA 1
ATOM 641 C C . ALA A 1 77 ? 1.780 -3.337 8.250 1.00 93.62 77 ALA A C 1
ATOM 643 O O . ALA A 1 77 ? 0.813 -3.844 8.813 1.00 93.62 77 ALA A O 1
ATOM 644 N N . GLU A 1 78 ? 3.003 -3.314 8.748 1.00 90.69 78 GLU A N 1
ATOM 645 C CA . GLU A 1 78 ? 3.388 -3.967 9.990 1.00 90.69 78 GLU A CA 1
ATOM 646 C C . GLU A 1 78 ? 4.311 -3.043 10.773 1.00 90.69 78 GLU A C 1
ATOM 648 O O . GLU A 1 78 ? 4.966 -2.159 10.208 1.00 90.69 78 GLU A O 1
ATOM 653 N N . GLY A 1 79 ? 4.344 -3.228 12.083 1.00 87.12 79 GLY A N 1
ATOM 654 C CA . GLY A 1 79 ? 5.308 -2.562 12.939 1.00 87.12 79 GLY A CA 1
ATOM 655 C C . GLY A 1 79 ? 5.569 -3.362 14.201 1.00 87.12 79 GLY A C 1
ATOM 656 O O . GLY A 1 79 ? 4.726 -4.146 14.652 1.00 87.12 79 GLY A O 1
ATOM 657 N N . ASP A 1 80 ? 6.749 -3.130 14.760 1.00 78.00 80 ASP A N 1
ATOM 658 C CA . ASP A 1 80 ? 7.230 -3.852 15.927 1.00 78.00 80 ASP A CA 1
ATOM 659 C C . ASP A 1 80 ? 6.792 -3.189 17.237 1.00 78.00 80 ASP A C 1
ATOM 661 O O . ASP A 1 80 ? 6.648 -1.972 17.331 1.00 78.00 80 ASP A O 1
ATOM 665 N N . GLU A 1 81 ? 6.581 -4.043 18.239 1.00 75.06 81 GLU A N 1
ATOM 666 C CA . GLU A 1 81 ? 6.367 -3.747 19.663 1.00 75.06 81 GLU A CA 1
ATOM 667 C C . GLU A 1 81 ? 5.335 -2.652 20.053 1.00 75.06 81 GLU A C 1
ATOM 669 O O . GLU A 1 81 ? 5.637 -1.458 20.087 1.00 75.06 81 GLU A O 1
ATOM 674 N N . PRO A 1 82 ? 4.130 -3.049 20.520 1.00 81.50 82 PRO A N 1
ATOM 675 C CA . PRO A 1 82 ? 3.540 -4.378 20.363 1.00 81.50 82 PRO A CA 1
ATOM 676 C C . PRO A 1 82 ? 3.285 -4.650 18.881 1.00 81.50 82 PRO A C 1
ATOM 678 O O . PRO A 1 82 ? 2.845 -3.748 18.174 1.00 81.50 82 PRO A O 1
ATOM 681 N N . PHE A 1 83 ? 3.504 -5.890 18.436 1.00 88.88 83 PHE A N 1
ATOM 682 C CA . PHE A 1 83 ? 3.241 -6.267 17.047 1.00 88.88 83 PHE A CA 1
ATOM 683 C C . PHE A 1 83 ? 1.821 -5.876 16.623 1.00 88.88 83 PHE A C 1
ATOM 685 O O . PHE A 1 83 ? 0.848 -6.095 17.361 1.00 88.88 83 PHE A O 1
ATOM 692 N N . TRP A 1 84 ? 1.711 -5.332 15.418 1.00 93.06 84 TRP A N 1
ATOM 693 C CA . TRP A 1 84 ? 0.446 -5.016 14.780 1.00 93.06 84 TRP A CA 1
ATOM 694 C C . TRP A 1 84 ? 0.560 -5.150 13.262 1.00 93.06 84 TRP A C 1
ATOM 696 O O . TRP A 1 84 ? 1.636 -5.003 12.687 1.00 93.06 84 TRP A O 1
ATOM 706 N N . GLN A 1 85 ? -0.577 -5.408 12.623 1.00 94.56 85 GLN A N 1
ATOM 707 C CA . GLN A 1 85 ? -0.715 -5.499 11.178 1.00 94.56 85 GLN A CA 1
ATOM 708 C C . GLN A 1 85 ? -1.958 -4.730 10.723 1.00 94.56 85 GLN A C 1
ATOM 710 O O . GLN A 1 85 ? -2.994 -4.723 11.392 1.00 94.56 85 GLN A O 1
ATOM 715 N N . LEU A 1 86 ? -1.859 -4.095 9.562 1.00 96.12 86 LEU A N 1
ATOM 716 C CA . LEU A 1 86 ? -2.941 -3.412 8.871 1.00 96.12 86 LEU A CA 1
ATOM 717 C C . LEU A 1 86 ? -2.976 -3.856 7.411 1.00 96.12 86 LEU A C 1
ATOM 719 O O . LEU A 1 86 ? -1.940 -3.881 6.753 1.00 96.12 86 LEU A O 1
ATOM 723 N N . LYS A 1 87 ? -4.168 -4.134 6.880 1.00 96.75 87 LYS A N 1
ATOM 724 C CA . LYS A 1 87 ? -4.377 -4.345 5.440 1.00 96.75 87 LYS A CA 1
ATOM 725 C C . LYS A 1 87 ? -5.349 -3.292 4.929 1.00 96.75 87 LYS A C 1
ATOM 727 O O . LYS A 1 87 ? -6.406 -3.097 5.527 1.00 96.75 87 LYS A O 1
ATOM 732 N N . LEU A 1 88 ? -5.011 -2.606 3.840 1.00 97.31 88 LEU A N 1
ATOM 733 C CA . LEU A 1 88 ? -5.836 -1.534 3.279 1.00 97.31 88 LEU A CA 1
ATOM 734 C C . LEU A 1 88 ? -5.910 -1.596 1.751 1.00 97.31 88 LEU A C 1
ATOM 736 O O . LEU A 1 88 ? -4.890 -1.535 1.066 1.00 97.31 88 LEU A O 1
ATOM 740 N N . ASN A 1 89 ? -7.136 -1.586 1.233 1.00 95.50 89 ASN A N 1
ATOM 741 C CA . ASN A 1 89 ? -7.470 -1.140 -0.120 1.00 95.50 89 ASN A CA 1
ATOM 742 C C . ASN A 1 89 ? -8.740 -0.263 -0.076 1.00 95.50 89 ASN A C 1
ATOM 744 O O . ASN A 1 89 ? -9.234 0.065 1.004 1.00 95.50 89 ASN A O 1
ATOM 748 N N . SER A 1 90 ? -9.306 0.147 -1.215 1.00 93.69 90 SER A N 1
ATOM 749 C CA . SER A 1 90 ? -10.528 0.980 -1.213 1.00 93.69 90 SER A CA 1
ATOM 750 C C . SER A 1 90 ? -11.768 0.297 -0.626 1.00 93.69 90 SER A C 1
ATOM 752 O O . SER A 1 90 ? -12.724 0.971 -0.233 1.00 93.69 90 SER A O 1
ATOM 754 N N . SER A 1 91 ? -11.781 -1.033 -0.574 1.00 94.06 91 SER A N 1
ATOM 755 C CA . SER A 1 91 ? -12.947 -1.831 -0.198 1.00 94.06 91 SER A CA 1
ATOM 756 C C . SER A 1 91 ? -12.927 -2.288 1.261 1.00 94.06 91 SER A C 1
ATOM 758 O O . SER A 1 91 ? -13.994 -2.537 1.843 1.00 94.06 91 SER A O 1
ATOM 760 N N . GLU A 1 92 ? -11.740 -2.395 1.853 1.00 95.50 92 GLU A N 1
ATOM 761 C CA . GLU A 1 92 ? -11.514 -3.037 3.139 1.00 95.50 92 GLU A CA 1
ATOM 762 C C . GLU A 1 92 ? -10.300 -2.445 3.859 1.00 95.50 92 GLU A C 1
ATOM 764 O O . GLU A 1 92 ? -9.259 -2.172 3.263 1.00 95.50 92 GLU A O 1
ATOM 769 N N . LEU A 1 93 ? -10.468 -2.260 5.166 1.00 96.75 93 LEU A N 1
ATOM 770 C CA . LEU A 1 93 ? -9.420 -1.913 6.110 1.00 96.75 93 LEU A CA 1
ATOM 771 C C . LEU A 1 93 ? -9.476 -2.913 7.259 1.00 96.75 93 LEU A C 1
ATOM 773 O O . LEU A 1 93 ? -10.454 -2.905 8.010 1.00 96.75 93 LEU A O 1
ATOM 777 N N . THR A 1 94 ? -8.449 -3.740 7.407 1.00 96.19 94 THR A N 1
ATOM 778 C CA . THR A 1 94 ? -8.309 -4.636 8.554 1.00 96.19 94 THR A CA 1
ATOM 779 C C . THR A 1 94 ? -7.183 -4.188 9.470 1.00 96.19 94 THR A C 1
ATOM 781 O O . THR A 1 94 ? -6.232 -3.537 9.037 1.00 96.19 94 THR A O 1
ATOM 784 N N . PHE A 1 95 ? -7.324 -4.490 10.757 1.00 95.25 95 PHE A N 1
ATOM 785 C CA . PHE A 1 95 ? -6.314 -4.196 11.761 1.00 95.25 95 PHE A CA 1
ATOM 786 C C . PHE A 1 95 ? -6.252 -5.316 12.798 1.00 95.25 95 PHE A C 1
ATOM 788 O O . PHE A 1 95 ? -7.279 -5.782 13.296 1.00 95.25 95 PHE A O 1
ATOM 795 N N . MET A 1 96 ? -5.040 -5.719 13.151 1.00 93.44 96 MET A N 1
ATOM 796 C CA . MET A 1 96 ? -4.741 -6.700 14.185 1.00 93.44 96 MET A CA 1
ATOM 797 C C . MET A 1 96 ? -3.587 -6.168 15.030 1.00 93.44 96 MET A C 1
ATOM 799 O O . MET A 1 96 ? -2.660 -5.566 14.502 1.00 93.44 96 MET A O 1
ATOM 803 N N . LYS A 1 97 ? -3.624 -6.393 16.340 1.00 89.94 97 LYS A N 1
ATOM 804 C CA . LYS A 1 97 ? -2.512 -6.105 17.252 1.00 89.94 97 LYS A CA 1
ATOM 805 C C . LYS A 1 97 ? -2.394 -7.215 18.289 1.00 89.94 97 LYS A C 1
ATOM 807 O O . LYS A 1 97 ? -3.345 -7.965 18.479 1.00 89.94 97 LYS A O 1
ATOM 812 N N . TYR A 1 98 ? -1.241 -7.321 18.941 1.00 84.06 98 TYR A N 1
ATOM 813 C CA . TYR A 1 98 ? -0.897 -8.430 19.841 1.00 84.06 98 TYR A CA 1
ATOM 814 C C . TYR A 1 98 ? -1.953 -8.762 20.915 1.00 84.06 98 TYR A C 1
ATOM 816 O O . TYR A 1 98 ? -2.142 -9.923 21.257 1.00 84.06 98 TYR A O 1
ATOM 824 N N . ASP A 1 99 ? -2.650 -7.762 21.454 1.00 82.44 99 ASP A N 1
ATOM 825 C CA . ASP A 1 99 ? -3.676 -7.931 22.491 1.00 82.44 99 ASP A CA 1
ATOM 826 C C . ASP A 1 99 ? -5.096 -8.152 21.930 1.00 82.44 99 ASP A C 1
ATOM 828 O O . ASP A 1 99 ? -6.060 -8.194 22.695 1.00 82.44 99 ASP A O 1
ATOM 832 N N . PHE A 1 100 ? -5.255 -8.289 20.611 1.00 81.12 100 PHE A N 1
ATOM 833 C CA . PHE A 1 100 ? -6.526 -8.650 19.989 1.00 81.12 100 PHE A CA 1
ATOM 834 C C . PHE A 1 100 ? -6.663 -10.159 19.832 1.00 81.12 100 PHE A C 1
ATOM 836 O O . PHE A 1 100 ? -5.810 -10.828 19.261 1.00 81.12 100 PHE A O 1
ATOM 843 N N . GLU A 1 101 ? -7.819 -10.680 20.245 1.00 78.38 101 GLU A N 1
ATOM 844 C CA . GLU A 1 101 ? -8.192 -12.071 19.971 1.00 78.38 101 GLU A CA 1
ATOM 845 C C . GLU A 1 101 ? -8.464 -12.315 18.479 1.00 78.38 101 GLU A C 1
ATOM 847 O O . GLU A 1 101 ? -8.366 -13.450 18.011 1.00 78.38 101 GLU A O 1
ATOM 852 N N . LYS A 1 102 ? -8.871 -11.272 17.736 1.00 86.19 102 LYS A N 1
ATOM 853 C CA . LYS A 1 102 ? -9.262 -11.349 16.321 1.00 86.19 102 LYS A CA 1
ATOM 854 C C . LYS A 1 102 ? -8.931 -10.066 15.566 1.00 86.19 102 LYS A C 1
ATOM 856 O O . LYS A 1 102 ? -9.030 -8.969 16.113 1.00 86.19 102 LYS A O 1
ATOM 861 N N . GLU A 1 103 ? -8.634 -10.221 14.280 1.00 92.94 103 GLU A N 1
ATOM 862 C CA . GLU A 1 103 ? -8.575 -9.116 13.325 1.00 92.94 103 GLU A CA 1
ATOM 863 C C . GLU A 1 103 ? -9.929 -8.387 13.271 1.00 92.94 103 GLU A C 1
ATOM 865 O O . GLU A 1 103 ? -10.996 -9.007 13.197 1.00 92.94 103 GLU A O 1
ATOM 870 N N . VAL A 1 104 ? -9.893 -7.056 13.311 1.00 94.00 104 VAL A N 1
ATOM 871 C CA . VAL A 1 104 ? -11.076 -6.211 13.136 1.00 94.00 104 VAL A CA 1
ATOM 872 C C . VAL A 1 104 ? -11.113 -5.663 11.716 1.00 94.00 104 VAL A C 1
ATOM 874 O O . VAL A 1 104 ? -10.086 -5.264 11.176 1.00 94.00 104 VAL A O 1
ATOM 877 N N . SER A 1 105 ? -12.303 -5.614 11.116 1.00 95.62 105 SER A N 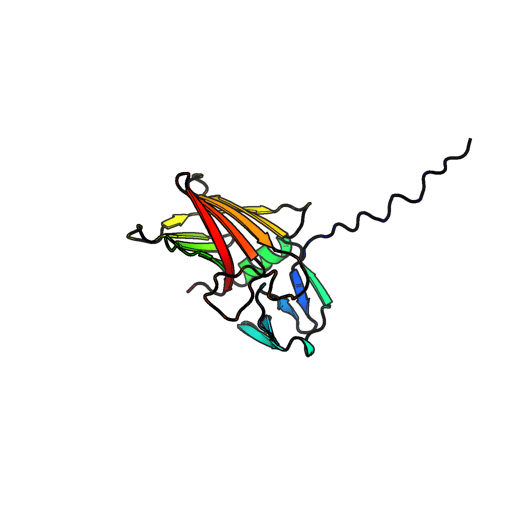1
ATOM 878 C CA . SER A 1 105 ? -12.498 -5.150 9.738 1.00 95.62 105 SER A CA 1
ATOM 879 C C . SER A 1 105 ? -13.440 -3.948 9.678 1.00 95.62 105 SER A C 1
ATOM 881 O O . SER A 1 105 ? -14.440 -3.860 10.399 1.00 95.62 105 SER A O 1
ATOM 883 N N . PHE A 1 106 ? -13.116 -3.005 8.800 1.00 95.75 106 PHE A N 1
ATOM 884 C CA . PHE A 1 106 ? -13.828 -1.756 8.592 1.00 95.75 106 PHE A CA 1
ATOM 885 C C . PHE A 1 106 ? -14.000 -1.463 7.102 1.00 95.75 106 PHE A C 1
ATOM 887 O O . PHE A 1 106 ? -13.203 -1.870 6.259 1.00 95.75 106 PHE A O 1
ATOM 894 N N . LYS A 1 107 ? -15.018 -0.657 6.777 1.00 96.19 107 LYS A N 1
ATOM 895 C CA . LYS A 1 107 ? -15.093 0.020 5.478 1.00 96.19 107 LYS A CA 1
ATOM 896 C C . LYS A 1 107 ? -14.273 1.313 5.519 1.00 96.19 107 LYS A C 1
ATOM 898 O O . LYS A 1 107 ? -14.610 2.184 6.338 1.00 96.19 107 LYS A O 1
ATOM 903 N N . PRO A 1 108 ? -13.234 1.448 4.676 1.00 96.62 108 PRO A N 1
ATOM 904 C CA . PRO A 1 108 ? -12.401 2.634 4.667 1.00 96.62 108 PRO A CA 1
ATOM 905 C C . PRO A 1 108 ? -13.057 3.785 3.901 1.00 96.62 108 PRO A C 1
ATOM 907 O O . PRO A 1 108 ? -13.929 3.611 3.050 1.00 96.62 108 PRO A O 1
ATOM 910 N N . ILE A 1 109 ? -12.608 4.988 4.227 1.00 97.06 109 ILE A N 1
ATOM 911 C CA . ILE A 1 109 ? -12.695 6.190 3.409 1.00 97.06 109 ILE A CA 1
ATOM 912 C C . ILE A 1 109 ? -11.249 6.602 3.163 1.00 97.06 109 ILE A C 1
ATOM 914 O O . ILE A 1 109 ? -10.518 6.830 4.128 1.00 97.06 109 ILE A O 1
ATOM 918 N N . ILE A 1 110 ? -10.853 6.677 1.894 1.00 95.62 110 ILE A N 1
ATOM 919 C CA . ILE A 1 110 ? -9.507 7.070 1.477 1.00 95.62 110 ILE A CA 1
ATOM 920 C C . ILE A 1 110 ? -9.557 8.497 0.929 1.00 95.62 110 ILE A C 1
ATOM 922 O O . ILE A 1 110 ? -10.374 8.806 0.060 1.00 95.62 110 ILE A O 1
ATOM 926 N N . SER A 1 111 ? -8.665 9.344 1.430 1.00 93.69 111 SER A N 1
ATOM 927 C CA . SER A 1 111 ? -8.436 10.707 0.962 1.00 93.69 111 SER A CA 1
ATOM 928 C C . SER A 1 111 ? -6.995 10.829 0.489 1.00 93.69 111 SER A C 1
ATOM 930 O O . SER A 1 111 ? -6.072 10.379 1.161 1.00 93.69 111 SER A O 1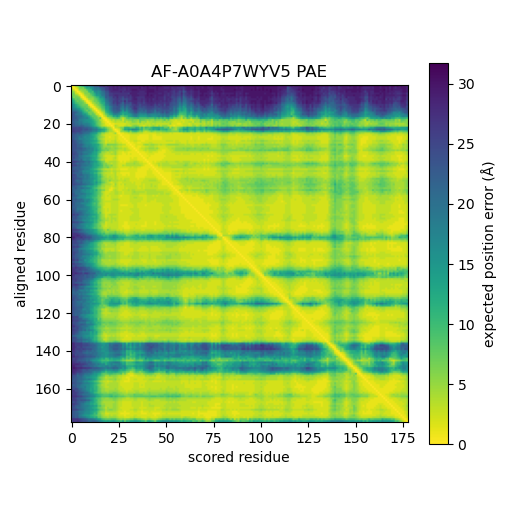
ATOM 932 N N . ILE A 1 112 ? -6.801 11.444 -0.668 1.00 89.44 112 ILE A N 1
ATOM 933 C CA . ILE A 1 112 ? -5.491 11.570 -1.300 1.00 89.44 112 ILE A CA 1
ATOM 934 C C . ILE A 1 112 ? -5.107 13.038 -1.280 1.00 89.44 112 ILE A C 1
ATOM 936 O O . ILE A 1 112 ? -5.909 13.882 -1.685 1.00 89.44 112 ILE A O 1
ATOM 940 N N . ASP A 1 113 ? -3.899 13.333 -0.811 1.00 81.31 113 ASP A N 1
ATOM 941 C CA . ASP A 1 113 ? -3.334 14.662 -0.994 1.00 81.31 113 ASP A CA 1
ATOM 942 C C . ASP A 1 113 ? -2.814 14.786 -2.430 1.00 81.31 113 ASP A C 1
ATOM 944 O O . ASP A 1 113 ? -1.909 14.064 -2.846 1.00 81.31 113 ASP A O 1
ATOM 948 N N . GLU A 1 114 ? -3.424 15.678 -3.208 1.00 73.19 114 GLU A N 1
ATOM 949 C CA . GLU A 1 114 ? -3.023 15.949 -4.591 1.00 73.19 114 GLU A CA 1
ATOM 950 C C . GLU A 1 114 ? -1.901 17.010 -4.673 1.00 73.19 114 GLU A C 1
ATOM 952 O O . GLU A 1 114 ? -1.392 17.275 -5.761 1.00 73.19 114 GLU A O 1
ATOM 957 N N . GLN A 1 115 ? -1.503 17.629 -3.551 1.00 68.88 115 GLN A N 1
ATOM 958 C CA . GLN A 1 115 ? -0.556 18.750 -3.532 1.00 68.88 115 GLN A CA 1
ATOM 959 C C . GLN A 1 115 ? 0.865 18.363 -3.126 1.00 68.88 115 GLN A C 1
ATOM 961 O O . GLN A 1 115 ? 1.815 18.937 -3.663 1.00 68.88 115 GLN A O 1
ATOM 966 N N . SER A 1 116 ? 1.033 17.428 -2.189 1.00 67.56 116 SER A N 1
ATOM 967 C CA . SER A 1 116 ? 2.347 17.067 -1.662 1.00 67.56 116 SER A CA 1
ATOM 968 C C . SER A 1 116 ? 2.603 15.567 -1.762 1.00 67.56 116 SER A C 1
ATOM 970 O O . SER A 1 116 ? 1.887 14.758 -1.182 1.00 67.56 116 SER A O 1
ATOM 972 N N . GLY A 1 117 ? 3.657 15.188 -2.491 1.00 74.00 117 GLY A N 1
ATOM 973 C CA . GLY A 1 117 ? 4.179 13.822 -2.505 1.00 74.00 117 GLY A CA 1
ATOM 974 C C . GLY A 1 117 ? 3.146 12.721 -2.795 1.00 74.00 117 GLY A C 1
ATOM 975 O O . GLY A 1 117 ? 2.149 12.927 -3.479 1.00 74.00 117 GLY A O 1
ATOM 976 N N . PHE A 1 118 ? 3.426 11.527 -2.277 1.00 84.88 118 PHE A N 1
ATOM 977 C CA . PHE A 1 118 ? 2.545 10.370 -2.325 1.00 84.88 118 PHE A CA 1
ATOM 978 C C . PHE A 1 118 ? 2.073 10.176 -0.894 1.00 84.88 118 PHE A C 1
ATOM 980 O O . PHE A 1 118 ? 2.785 9.592 -0.077 1.00 84.88 118 PHE A O 1
ATOM 987 N N . ASN A 1 119 ? 0.914 10.748 -0.585 1.00 89.06 119 ASN A N 1
ATOM 988 C CA . ASN A 1 119 ? 0.319 10.728 0.741 1.00 89.06 119 ASN A CA 1
ATOM 989 C C . ASN A 1 119 ? -1.137 10.276 0.628 1.00 89.06 119 ASN A C 1
ATOM 991 O O . ASN A 1 119 ? -1.947 10.873 -0.085 1.00 89.06 119 ASN A O 1
ATOM 995 N N . ILE A 1 120 ? -1.465 9.210 1.347 1.00 92.81 120 ILE A N 1
ATOM 996 C CA . ILE A 1 120 ? -2.796 8.623 1.409 1.00 92.81 120 ILE A CA 1
ATOM 997 C C . ILE A 1 120 ? -3.248 8.671 2.858 1.00 92.81 120 ILE A C 1
ATOM 999 O O . ILE A 1 120 ? -2.690 7.994 3.718 1.00 92.81 120 ILE A O 1
ATOM 1003 N N . MET A 1 121 ? -4.294 9.437 3.130 1.00 95.62 121 MET A N 1
ATOM 1004 C CA . MET A 1 121 ? -4.989 9.384 4.405 1.00 95.62 121 MET A CA 1
ATOM 1005 C C . MET A 1 121 ? -6.134 8.382 4.317 1.00 95.62 121 MET A C 1
ATOM 1007 O O . MET A 1 121 ? -6.834 8.300 3.307 1.00 95.62 121 MET A O 1
ATOM 1011 N N . PHE A 1 122 ? -6.377 7.650 5.392 1.00 96.50 122 PHE A N 1
ATOM 1012 C CA . PHE A 1 122 ? -7.508 6.738 5.475 1.00 96.50 122 PHE A CA 1
ATOM 1013 C C . PHE A 1 122 ? -8.183 6.829 6.835 1.00 96.50 122 PHE A C 1
ATOM 1015 O O . PHE A 1 122 ? -7.572 7.205 7.834 1.00 96.50 122 PHE A O 1
ATOM 1022 N N . LYS A 1 123 ? -9.462 6.469 6.882 1.00 97.31 123 LYS A N 1
ATOM 1023 C CA . LYS A 1 123 ? -10.195 6.267 8.131 1.00 97.31 123 LYS A CA 1
ATOM 1024 C C . LYS A 1 123 ? -11.318 5.262 7.973 1.00 97.31 123 LYS A C 1
ATOM 1026 O O . LYS A 1 123 ? -11.878 5.125 6.888 1.00 97.31 123 LYS A O 1
ATOM 1031 N N . SER A 1 124 ? -11.711 4.603 9.054 1.00 96.81 124 SER A N 1
ATOM 1032 C CA . SER A 1 124 ? -12.966 3.860 9.081 1.00 96.81 124 SER A CA 1
ATOM 1033 C C . SER A 1 124 ? -14.161 4.817 9.113 1.00 96.81 124 SER A C 1
ATOM 1035 O O . SER A 1 124 ? -14.100 5.907 9.685 1.00 96.81 124 SER A O 1
ATOM 1037 N N . ARG A 1 125 ? -15.304 4.401 8.552 1.00 92.56 125 ARG A N 1
ATOM 1038 C CA . ARG A 1 125 ? -16.550 5.202 8.591 1.00 92.56 125 ARG A CA 1
ATOM 1039 C C . ARG A 1 125 ? -17.007 5.589 10.003 1.00 92.56 125 ARG A C 1
ATOM 1041 O O . ARG A 1 125 ? -17.623 6.633 10.174 1.00 92.56 125 ARG A O 1
ATOM 1048 N N . ASN A 1 126 ? -16.712 4.755 10.998 1.00 91.62 126 ASN A N 1
ATOM 1049 C CA . ASN A 1 126 ? -17.027 5.005 12.408 1.00 91.62 126 ASN A CA 1
ATOM 1050 C C . ASN A 1 126 ? -15.903 5.736 13.168 1.00 91.62 126 ASN A C 1
ATOM 1052 O O . ASN A 1 126 ? -15.988 5.851 14.386 1.00 91.62 126 ASN A O 1
ATOM 1056 N N . ASN A 1 127 ? -14.861 6.204 12.470 1.00 92.19 127 ASN A N 1
ATOM 1057 C CA . ASN A 1 127 ? -13.702 6.923 13.010 1.00 92.19 127 ASN A CA 1
ATOM 1058 C C . ASN A 1 127 ? -12.954 6.188 14.146 1.00 92.19 127 ASN A C 1
ATOM 1060 O O . ASN A 1 127 ? -12.266 6.826 14.937 1.00 92.19 127 ASN A O 1
ATOM 1064 N N . LYS A 1 128 ? -13.077 4.857 14.240 1.00 93.69 128 LYS A N 1
ATOM 1065 C CA . LYS A 1 128 ? -12.335 4.039 15.218 1.00 93.69 128 LYS A CA 1
ATOM 1066 C C . LYS A 1 128 ? -10.853 3.896 14.878 1.00 93.69 128 LYS A C 1
ATOM 1068 O O . LYS A 1 128 ? -10.040 3.738 15.782 1.00 93.69 128 LYS A O 1
ATOM 1073 N N . ILE A 1 129 ? -10.533 3.932 13.589 1.00 95.56 129 ILE A N 1
ATOM 1074 C CA . ILE A 1 129 ? -9.174 3.833 13.071 1.00 95.56 129 ILE A CA 1
ATOM 1075 C C . ILE A 1 129 ? -8.989 4.869 11.966 1.00 95.56 129 ILE A C 1
ATOM 1077 O O . ILE A 1 129 ? -9.889 5.088 11.151 1.00 95.56 129 ILE A O 1
ATOM 1081 N N . PHE A 1 130 ? -7.839 5.525 11.946 1.00 96.50 130 PHE A N 1
ATOM 1082 C CA . PHE A 1 130 ? -7.428 6.428 10.877 1.00 96.50 130 PHE A CA 1
ATOM 1083 C C . PHE A 1 130 ? -5.915 6.423 10.751 1.00 96.50 130 PHE A C 1
ATOM 1085 O O . PHE A 1 130 ? -5.216 6.035 11.679 1.00 96.50 130 PHE A O 1
ATOM 1092 N N . GLY A 1 131 ? -5.394 6.844 9.613 1.00 96.50 131 GLY A N 1
ATOM 1093 C CA . GLY A 1 131 ? -3.962 6.827 9.401 1.00 96.50 131 GLY A CA 1
ATOM 1094 C C . GLY A 1 131 ? -3.523 7.542 8.143 1.00 96.50 131 GLY A C 1
ATOM 1095 O O . GLY A 1 131 ? -4.327 8.126 7.412 1.00 96.50 131 GLY A O 1
ATOM 1096 N N . LEU A 1 132 ? -2.217 7.494 7.938 1.00 95.50 132 LEU A N 1
ATOM 1097 C CA . LEU A 1 132 ? -1.493 8.093 6.833 1.00 95.50 132 LEU A CA 1
ATOM 1098 C C . LEU A 1 132 ? -0.488 7.067 6.320 1.00 95.50 132 LEU A C 1
ATOM 1100 O O . LEU A 1 132 ? 0.341 6.600 7.094 1.00 95.50 132 LEU A O 1
ATOM 1104 N N . ILE A 1 133 ? -0.543 6.763 5.029 1.00 94.38 133 ILE A N 1
ATOM 1105 C CA . ILE A 1 133 ? 0.530 6.102 4.290 1.00 94.38 133 ILE A CA 1
ATOM 1106 C C . ILE A 1 133 ? 1.230 7.186 3.489 1.00 94.38 133 ILE A C 1
ATOM 1108 O O . ILE A 1 133 ? 0.587 7.896 2.713 1.00 94.38 133 ILE A O 1
ATOM 1112 N N . LYS A 1 134 ? 2.540 7.314 3.659 1.00 90.38 134 LYS A N 1
ATOM 1113 C CA . LYS A 1 134 ? 3.354 8.235 2.875 1.00 90.38 134 LYS A CA 1
ATOM 1114 C C . LYS A 1 134 ? 4.508 7.498 2.223 1.00 90.38 134 LYS A C 1
ATOM 1116 O O . LYS A 1 134 ? 5.074 6.576 2.806 1.00 90.38 134 LYS A O 1
ATOM 1121 N N . ARG A 1 135 ? 4.903 7.933 1.033 1.00 87.31 135 ARG A N 1
ATOM 1122 C CA . ARG A 1 135 ? 6.168 7.500 0.438 1.00 87.31 135 ARG A CA 1
ATOM 1123 C C . ARG A 1 135 ? 7.312 8.284 1.073 1.00 87.31 135 ARG A C 1
ATOM 1125 O O . ARG A 1 135 ? 7.287 9.515 1.089 1.00 87.31 135 ARG A O 1
ATOM 1132 N N . ILE A 1 136 ? 8.311 7.578 1.587 1.00 82.38 136 ILE A N 1
ATOM 1133 C CA . ILE A 1 136 ? 9.588 8.176 1.962 1.00 82.38 136 ILE A CA 1
ATOM 1134 C C . ILE A 1 136 ? 10.383 8.303 0.666 1.00 82.38 136 ILE A C 1
ATOM 1136 O O . ILE A 1 136 ? 10.955 7.341 0.157 1.00 82.38 136 ILE A O 1
ATOM 1140 N N . ASP A 1 137 ? 10.330 9.488 0.066 1.00 65.62 137 ASP A N 1
ATOM 1141 C CA . ASP A 1 137 ? 11.120 9.772 -1.121 1.00 65.62 137 ASP A CA 1
ATOM 1142 C C . ASP A 1 137 ? 12.565 10.042 -0.709 1.00 65.62 137 ASP A C 1
ATOM 1144 O O . ASP A 1 137 ? 12.809 10.895 0.142 1.00 65.62 137 ASP A O 1
ATOM 1148 N N . ASN A 1 138 ? 13.493 9.288 -1.297 1.00 51.59 138 ASN A N 1
ATOM 1149 C CA . ASN A 1 138 ? 14.854 9.693 -1.637 1.00 51.59 138 ASN A CA 1
ATOM 1150 C C . ASN A 1 138 ? 15.528 8.505 -2.330 1.00 51.59 138 ASN A C 1
ATOM 1152 O O . ASN A 1 138 ? 15.940 7.558 -1.670 1.00 51.59 138 ASN A O 1
ATOM 1156 N N . LYS A 1 139 ? 15.598 8.556 -3.667 1.00 51.81 139 LYS A N 1
ATOM 1157 C CA . LYS A 1 139 ? 16.518 7.796 -4.538 1.00 51.81 139 LYS A CA 1
ATOM 1158 C C . LYS A 1 139 ? 17.190 6.579 -3.881 1.00 51.81 139 LYS A C 1
ATOM 1160 O O . LYS A 1 139 ? 18.264 6.736 -3.326 1.00 51.81 139 LYS A O 1
ATOM 1165 N N . LEU A 1 140 ? 16.598 5.392 -4.041 1.00 52.69 140 LEU A N 1
ATOM 1166 C CA . LEU A 1 140 ? 17.281 4.084 -4.115 1.00 52.69 140 LEU A CA 1
ATOM 1167 C C . LEU A 1 140 ? 18.443 3.832 -3.120 1.00 52.69 140 LEU A C 1
ATOM 1169 O O . LEU A 1 140 ? 19.387 3.121 -3.459 1.00 52.69 140 LEU A O 1
ATOM 1173 N N . GLU A 1 141 ? 18.397 4.393 -1.914 1.00 53.38 141 GLU A N 1
ATOM 1174 C CA . GLU A 1 141 ? 19.425 4.221 -0.889 1.00 53.38 141 GLU A CA 1
ATOM 1175 C C . GLU A 1 141 ? 18.819 3.461 0.290 1.00 53.38 141 GLU A C 1
ATOM 1177 O O . GLU A 1 141 ? 17.865 3.923 0.919 1.00 53.38 141 GLU A O 1
ATOM 1182 N N . ALA A 1 142 ? 19.412 2.303 0.587 1.00 56.09 142 ALA A N 1
ATOM 1183 C CA . ALA A 1 142 ? 19.060 1.408 1.688 1.00 56.09 142 ALA A CA 1
ATOM 1184 C C . ALA A 1 142 ? 18.789 2.145 3.012 1.00 56.09 142 ALA A C 1
ATOM 1186 O O . ALA A 1 142 ? 17.794 1.894 3.689 1.00 56.09 142 ALA A O 1
ATOM 1187 N N . GLU A 1 143 ? 19.647 3.118 3.328 1.00 54.56 143 GLU A N 1
ATOM 1188 C CA . GLU A 1 143 ? 19.665 3.889 4.577 1.00 54.56 143 GLU A CA 1
ATOM 1189 C C . GLU A 1 143 ? 18.483 4.863 4.737 1.00 54.56 143 GLU A C 1
ATOM 1191 O O . GLU A 1 143 ? 18.297 5.443 5.805 1.00 54.56 143 GLU A O 1
ATOM 1196 N N . LYS A 1 144 ? 17.689 5.075 3.680 1.00 60.41 144 LYS A N 1
ATOM 1197 C CA . LYS A 1 144 ? 16.524 5.980 3.671 1.00 60.41 144 LYS A CA 1
ATOM 1198 C C . LYS A 1 144 ? 15.205 5.247 3.438 1.00 60.41 144 LYS A C 1
ATOM 1200 O O . LYS A 1 144 ? 14.185 5.884 3.180 1.00 60.41 144 LYS A O 1
ATOM 1205 N N . SER A 1 145 ? 15.230 3.919 3.497 1.00 69.88 145 SER A N 1
ATOM 1206 C CA . SER A 1 145 ? 14.032 3.091 3.425 1.00 69.88 145 SER A CA 1
ATOM 1207 C C . SER A 1 145 ? 13.299 3.040 4.767 1.00 69.88 145 SER A C 1
ATOM 1209 O O . SER A 1 145 ? 13.856 3.358 5.818 1.00 69.88 145 SER A O 1
ATOM 1211 N N . CYS A 1 146 ? 12.023 2.668 4.722 1.00 75.81 146 CYS A N 1
ATOM 1212 C CA . CYS A 1 146 ? 11.312 2.257 5.917 1.00 75.81 146 CYS A CA 1
ATOM 1213 C C . CYS A 1 146 ? 11.832 0.869 6.298 1.00 75.81 146 CYS A C 1
ATOM 1215 O O . CYS A 1 146 ? 11.516 -0.115 5.628 1.00 75.81 146 CYS A O 1
ATOM 1217 N N . ASP A 1 147 ? 12.670 0.825 7.328 1.00 68.12 147 ASP A N 1
ATOM 1218 C CA . ASP A 1 147 ? 13.297 -0.399 7.803 1.00 68.12 147 ASP A CA 1
ATOM 1219 C C . ASP A 1 147 ? 12.660 -0.834 9.128 1.00 68.12 147 ASP A C 1
ATOM 1221 O O . ASP A 1 147 ? 12.620 -0.065 10.091 1.00 68.12 147 ASP A O 1
ATOM 1225 N N . LEU A 1 148 ? 12.149 -2.066 9.157 1.00 61.53 148 LEU A N 1
ATOM 1226 C CA . LEU A 1 148 ? 11.740 -2.761 10.385 1.00 61.53 148 LEU A CA 1
ATOM 1227 C C . LEU A 1 148 ? 12.862 -3.668 10.918 1.00 61.53 148 LEU A C 1
ATOM 1229 O O . LEU A 1 148 ? 12.675 -4.378 11.891 1.00 61.53 148 LEU A O 1
ATOM 1233 N N . SER A 1 149 ? 14.036 -3.689 10.283 1.00 57.38 149 SER A N 1
ATOM 1234 C CA . SER A 1 149 ? 15.180 -4.550 10.615 1.00 57.38 149 SER A CA 1
ATOM 1235 C C . SER A 1 149 ? 14.876 -6.059 10.575 1.00 57.38 149 SER A C 1
ATOM 1237 O O . SER A 1 149 ? 15.642 -6.865 11.099 1.00 57.38 149 SER A O 1
ATOM 1239 N N . LEU A 1 150 ? 13.774 -6.451 9.924 1.00 54.91 150 LEU A N 1
ATOM 1240 C CA . LEU A 1 150 ? 13.295 -7.835 9.815 1.00 54.91 150 LEU A CA 1
ATOM 1241 C C . LEU A 1 150 ? 13.568 -8.478 8.444 1.00 54.91 150 LEU A C 1
ATOM 1243 O O . LEU A 1 150 ? 13.419 -9.691 8.302 1.00 54.91 150 LEU A O 1
ATOM 1247 N N . SER A 1 151 ? 13.954 -7.699 7.426 1.00 64.62 151 SER A N 1
ATOM 1248 C CA . SER A 1 151 ? 14.206 -8.211 6.072 1.00 64.62 151 SER A CA 1
ATOM 1249 C C . SER A 1 151 ? 15.301 -7.433 5.344 1.00 64.62 151 SER A C 1
ATOM 1251 O O . SER A 1 151 ? 15.466 -6.241 5.578 1.00 64.62 151 SER A O 1
ATOM 1253 N N . ASP A 1 152 ? 15.964 -8.083 4.384 1.00 68.81 152 ASP A N 1
ATOM 1254 C CA . ASP A 1 152 ? 16.913 -7.439 3.458 1.00 68.81 152 ASP A CA 1
ATOM 1255 C C . ASP A 1 152 ? 16.219 -6.568 2.385 1.00 68.81 152 ASP A C 1
ATOM 1257 O O . ASP A 1 152 ? 16.870 -6.031 1.478 1.00 68.81 152 ASP A O 1
ATOM 1261 N N . ASN A 1 153 ? 14.889 -6.458 2.445 1.00 81.19 153 ASN A N 1
ATOM 1262 C CA . ASN A 1 153 ? 14.096 -5.676 1.513 1.00 81.19 153 ASN A CA 1
ATOM 1263 C C . ASN A 1 153 ? 13.892 -4.263 2.053 1.00 81.19 153 ASN A C 1
ATOM 1265 O O . ASN A 1 153 ? 13.578 -4.042 3.219 1.00 81.19 153 ASN A O 1
ATOM 1269 N N . TYR A 1 154 ? 13.995 -3.299 1.152 1.00 84.81 154 TYR A N 1
ATOM 1270 C CA . TYR A 1 154 ? 13.824 -1.891 1.443 1.00 84.81 154 TYR A CA 1
ATOM 1271 C C . TYR A 1 154 ? 12.422 -1.445 1.026 1.00 84.81 154 TYR A C 1
ATOM 1273 O O . TYR A 1 154 ? 12.075 -1.469 -0.163 1.00 84.81 154 TYR A O 1
ATOM 1281 N N . LEU A 1 155 ? 11.617 -1.013 1.998 1.00 88.38 155 LEU A N 1
ATOM 1282 C CA . LEU A 1 155 ? 10.254 -0.533 1.772 1.00 88.38 155 LEU A CA 1
ATOM 1283 C C . LEU A 1 155 ? 10.239 0.986 1.593 1.00 88.38 155 LEU A C 1
ATOM 1285 O O . LEU A 1 155 ? 10.919 1.733 2.295 1.00 88.38 155 LEU A O 1
ATOM 1289 N N . THR A 1 156 ? 9.455 1.465 0.631 1.00 88.56 156 THR A N 1
ATOM 1290 C CA . THR A 1 156 ? 9.372 2.903 0.303 1.00 88.56 156 THR A CA 1
ATOM 1291 C C . THR A 1 156 ? 8.211 3.613 0.986 1.00 88.56 156 THR A C 1
ATOM 1293 O O . THR A 1 156 ? 8.128 4.839 0.925 1.00 88.56 156 THR A O 1
ATOM 1296 N N . TYR A 1 157 ? 7.319 2.870 1.640 1.00 90.94 157 TYR A N 1
ATOM 1297 C CA . TYR A 1 157 ? 6.141 3.417 2.298 1.00 90.94 157 TYR A CA 1
ATOM 1298 C C . TYR A 1 157 ? 6.248 3.291 3.811 1.00 90.94 157 TYR A C 1
ATOM 1300 O O . TYR A 1 157 ? 6.491 2.210 4.346 1.00 90.94 157 TYR A O 1
ATOM 1308 N N . GLU A 1 158 ? 6.001 4.406 4.484 1.00 91.50 158 GLU A N 1
ATOM 1309 C CA . GLU A 1 158 ? 5.850 4.496 5.930 1.00 91.50 158 GLU A CA 1
ATOM 1310 C C . GLU A 1 158 ? 4.385 4.744 6.255 1.00 91.50 158 GLU A C 1
ATOM 1312 O O . GLU A 1 158 ? 3.691 5.488 5.551 1.00 91.50 158 GLU A O 1
ATOM 1317 N N . VAL A 1 159 ? 3.920 4.140 7.341 1.00 94.25 159 VAL A N 1
ATOM 1318 C CA . VAL A 1 159 ? 2.554 4.303 7.811 1.00 94.25 159 VAL A CA 1
ATOM 1319 C C . VAL A 1 159 ? 2.507 4.749 9.261 1.00 94.25 159 VAL A C 1
ATOM 1321 O O . VAL A 1 159 ? 3.304 4.342 10.108 1.00 94.25 159 VAL A O 1
ATOM 1324 N N . PHE A 1 160 ? 1.509 5.577 9.535 1.00 94.50 160 PHE A N 1
ATOM 1325 C CA . PHE A 1 160 ? 1.094 5.968 10.867 1.00 94.50 160 PHE A CA 1
ATOM 1326 C C . PHE A 1 160 ? -0.383 5.636 11.008 1.00 94.50 160 PHE A C 1
ATOM 1328 O O . PHE A 1 160 ? -1.204 6.109 10.222 1.00 94.50 160 PHE A O 1
ATOM 1335 N N . VAL A 1 161 ? -0.729 4.836 12.006 1.00 95.56 161 VAL A N 1
ATOM 1336 C CA . VAL A 1 161 ? -2.099 4.397 12.274 1.00 95.56 161 VAL A CA 1
ATOM 1337 C C . VAL A 1 161 ? -2.471 4.850 13.669 1.00 95.56 161 VAL A C 1
ATOM 1339 O O . VAL A 1 161 ? -1.730 4.602 14.610 1.00 95.56 161 VAL A O 1
ATOM 1342 N N . SER A 1 162 ? -3.621 5.485 13.835 1.00 95.25 162 SER A N 1
ATOM 1343 C CA . SER A 1 162 ? -4.206 5.726 15.143 1.00 95.25 162 SER A CA 1
ATOM 1344 C C . SER A 1 162 ? -5.435 4.859 15.350 1.00 95.25 162 SER A C 1
ATOM 1346 O O . SER A 1 162 ? -6.359 4.863 14.535 1.00 95.25 162 SER A O 1
ATOM 1348 N N . MET A 1 163 ? -5.451 4.142 16.469 1.00 91.69 163 MET A N 1
ATOM 1349 C CA . MET A 1 163 ? -6.597 3.379 16.941 1.00 91.69 163 MET A CA 1
ATOM 1350 C C . MET A 1 163 ? -6.683 3.521 18.460 1.00 91.69 163 MET A C 1
ATOM 1352 O O . MET A 1 163 ? -5.681 3.379 19.158 1.00 91.69 163 MET A O 1
ATOM 1356 N N . GLU A 1 164 ? -7.875 3.847 18.969 1.00 86.81 164 GLU A N 1
ATOM 1357 C CA . GLU A 1 164 ? -8.128 4.010 20.414 1.00 86.81 164 GLU A CA 1
ATOM 1358 C C . GLU A 1 164 ? -7.172 5.010 21.101 1.00 86.81 164 GLU A C 1
ATOM 1360 O O . GLU A 1 164 ? -6.761 4.830 22.244 1.00 86.81 164 GLU A O 1
ATOM 1365 N N . GLY A 1 165 ? -6.784 6.071 20.385 1.00 85.94 165 GLY A N 1
ATOM 1366 C CA . GLY A 1 165 ? -5.879 7.105 20.898 1.00 85.94 165 GLY A CA 1
ATOM 1367 C C . GLY A 1 165 ? -4.403 6.699 20.962 1.00 85.94 165 GLY A C 1
ATOM 1368 O O . GLY A 1 165 ? -3.572 7.524 21.334 1.00 85.94 165 GLY A O 1
ATOM 1369 N N . LYS A 1 166 ? -4.050 5.470 20.568 1.00 91.00 166 LYS A N 1
ATOM 1370 C CA . LYS A 1 166 ? -2.660 5.030 20.392 1.00 91.00 166 LYS A CA 1
ATOM 1371 C C . LYS A 1 166 ? -2.235 5.224 18.945 1.00 91.00 166 LYS A C 1
ATOM 1373 O O . LYS A 1 166 ? -3.058 5.057 18.047 1.00 91.00 166 LYS A O 1
ATOM 1378 N N . VAL A 1 167 ? -0.972 5.587 18.731 1.00 92.94 167 VAL A N 1
ATOM 1379 C CA . VAL A 1 167 ? -0.372 5.715 17.398 1.00 92.94 167 VAL A CA 1
ATOM 1380 C C . VAL A 1 167 ? 0.624 4.582 17.199 1.00 92.94 167 VAL A C 1
ATOM 1382 O O . VAL A 1 167 ? 1.510 4.381 18.023 1.00 92.94 167 VAL A O 1
ATOM 1385 N N . PHE A 1 168 ? 0.463 3.870 16.096 1.00 92.94 168 PHE A N 1
ATOM 1386 C CA . PHE A 1 168 ? 1.304 2.785 15.633 1.00 92.94 168 PHE A CA 1
ATOM 1387 C C . PHE A 1 168 ? 2.071 3.268 14.405 1.00 92.94 168 PHE A C 1
ATOM 1389 O O . PHE A 1 168 ? 1.492 3.898 13.515 1.00 92.94 168 PHE A O 1
ATOM 1396 N N . LYS A 1 169 ? 3.376 3.007 14.374 1.00 92.62 169 LYS A N 1
ATOM 1397 C CA . LYS A 1 169 ? 4.272 3.393 13.285 1.00 92.62 169 LYS A CA 1
ATOM 1398 C C . LYS A 1 169 ? 4.856 2.134 12.659 1.00 92.62 169 LYS A C 1
ATOM 1400 O O . LYS A 1 169 ? 5.224 1.221 13.392 1.00 92.62 169 LYS A O 1
ATOM 1405 N N . GLY A 1 170 ? 4.917 2.086 11.332 1.00 91.75 170 GLY A N 1
ATOM 1406 C CA . GLY A 1 170 ? 5.386 0.906 10.616 1.00 91.75 170 GLY A CA 1
ATOM 1407 C C . GLY A 1 170 ? 5.705 1.169 9.153 1.00 91.75 170 GLY A C 1
ATOM 1408 O O . GLY A 1 170 ? 5.699 2.317 8.698 1.00 91.75 170 GLY A O 1
ATOM 1409 N N . CYS A 1 171 ? 5.943 0.087 8.422 1.00 90.81 171 CYS A N 1
ATOM 1410 C CA . CYS A 1 171 ? 6.295 0.104 7.005 1.00 90.81 171 CYS A CA 1
ATOM 1411 C C . CYS A 1 171 ? 5.266 -0.673 6.190 1.00 90.81 171 CYS A C 1
ATOM 1413 O O . CYS A 1 171 ? 4.656 -1.603 6.713 1.00 90.81 171 CYS A O 1
ATOM 1415 N N . CYS A 1 172 ? 5.057 -0.297 4.924 1.00 92.00 172 CYS A N 1
ATOM 1416 C CA . CYS A 1 172 ? 4.126 -1.007 4.044 1.00 92.00 172 CYS A CA 1
ATOM 1417 C C . CYS A 1 172 ? 4.838 -1.728 2.909 1.00 92.00 172 CYS A C 1
ATOM 1419 O O . CYS A 1 172 ? 5.613 -1.121 2.166 1.00 92.00 172 CYS A O 1
ATOM 1421 N N . SER A 1 173 ? 4.456 -2.982 2.704 1.00 93.25 173 SER A N 1
ATOM 1422 C CA . SER A 1 173 ? 4.573 -3.663 1.423 1.00 93.25 173 SER A CA 1
ATOM 1423 C C . SER A 1 173 ? 3.248 -3.558 0.659 1.00 93.25 173 SER A C 1
ATOM 1425 O O . SER A 1 173 ? 2.207 -3.177 1.206 1.00 93.25 173 SER A O 1
ATOM 1427 N N . ILE A 1 174 ? 3.291 -3.866 -0.635 1.00 95.50 174 ILE A N 1
ATOM 1428 C CA . ILE A 1 174 ? 2.088 -4.068 -1.442 1.00 95.50 174 ILE A CA 1
ATOM 1429 C C . ILE A 1 174 ? 2.069 -5.520 -1.894 1.00 95.50 174 ILE A C 1
ATOM 1431 O O . ILE A 1 174 ? 3.044 -5.993 -2.489 1.00 95.50 174 ILE A O 1
ATOM 1435 N N . ASP A 1 175 ? 0.974 -6.213 -1.603 1.00 95.69 175 ASP A N 1
ATOM 1436 C CA . ASP A 1 175 ? 0.812 -7.629 -1.918 1.00 95.69 175 ASP A CA 1
ATOM 1437 C C . ASP A 1 175 ? -0.655 -8.020 -2.135 1.00 95.69 175 ASP A C 1
ATOM 1439 O O . ASP A 1 175 ? -1.577 -7.217 -1.946 1.00 95.69 175 ASP A O 1
ATOM 1443 N N . GLU A 1 176 ? -0.865 -9.261 -2.560 1.00 93.81 176 GLU A N 1
ATOM 1444 C CA . GLU A 1 176 ? -2.175 -9.902 -2.531 1.00 93.81 176 GLU A CA 1
ATOM 1445 C C . GLU A 1 176 ? -2.614 -10.134 -1.079 1.00 93.81 176 GLU A C 1
ATOM 1447 O O . GLU A 1 176 ? -1.800 -10.262 -0.160 1.00 93.81 176 GLU A O 1
ATOM 1452 N N . LYS A 1 177 ? -3.928 -10.188 -0.847 1.00 85.19 177 LYS A N 1
ATOM 1453 C CA . LYS A 1 177 ? -4.447 -10.476 0.492 1.00 85.19 177 LYS A CA 1
ATOM 1454 C C . LYS A 1 177 ? -4.109 -11.921 0.879 1.00 85.19 177 LYS A C 1
ATOM 1456 O O . LYS A 1 177 ? -4.697 -12.844 0.320 1.00 85.19 177 LYS A O 1
ATOM 1461 N N . GLN A 1 178 ? -3.204 -12.087 1.845 1.00 68.81 178 GLN A N 1
ATOM 1462 C CA . GLN A 1 178 ? -2.961 -13.355 2.548 1.00 68.81 178 GLN A CA 1
ATOM 1463 C C . GLN A 1 178 ? -4.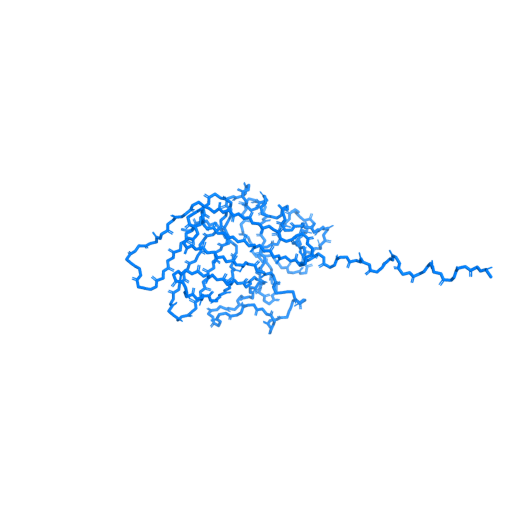062 -13.647 3.567 1.00 68.81 178 GLN A C 1
ATOM 1465 O O . GLN A 1 178 ? -4.478 -12.687 4.275 1.00 68.81 178 GLN A O 1
#

pLDDT: mean 83.21, std 15.78, range [38.69, 97.31]

Foldseek 3Di:
DDDPPDPDDPPPPQPAQFWFAWPQSWTFFQKAFPFWTWTCHPLDTDTDGPVVTDTDDTHHLVRVLVVCVVSQKWWWKWAVDQTKIWTDHQAKIWIDTPPDPDIDIAHKDWDADRRHYNKIWIAGPVRQKIKIKGFQDDPDDQVSFFDRVPDSMGGRIWMWMDGPNDIDITGTTMDHDD

Secondary structure (DSSP, 8-state):
------SSSS--------EEEETTS-EEEEEE-SSEEEEEET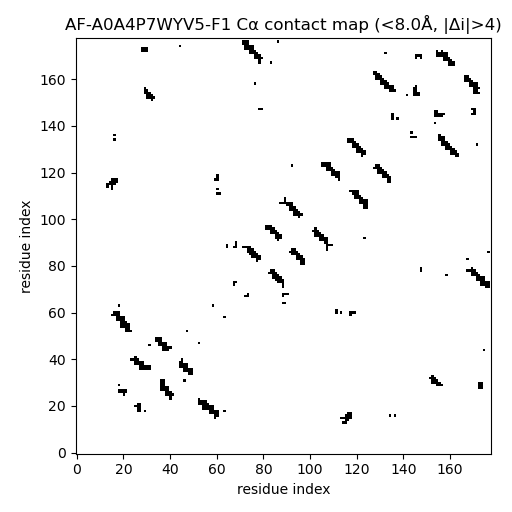TEEEEEEGGG--EEEEE-HHHHHHHHHHTTEEEEEEETTTTEEEEE-SS-EEEEETT-SS-EEE-EEEEE-SSSSSEEEEEETTSSEEEEEEE--STT-GGGSB--SS-SPEE-EEEEEEETTEEEEEEEEEEE--